Protein AF-U6K9I3-F1 (afdb_monomer_lite)

Sequence (288 aa):
MPGAATAASTGAGAAGTAAATRRTSPVERQQKILNLTLEEKVGLYGDELKLIEDANERLGKCMKDIEEHKRSQEEKRRGVKEAEFALKNIREAMERVTLDEGPLNNAQTRLHHWQREFVQVSQRLSRLESDLGLMAWDPAQDTAALILYADTFRRRYMAPSAARALAAAQRVLQQRRHTQTSMSPVDTGRVMQMASWSMDQLRIANDWLKGQAGPVRPDARTKDLLRDAAVFMDMLKNTNMLGEAELLQQAVDELQATLWRSGGPEAASVATAAEQDSRKLERQSPSQ

Structure (mmCIF, N/CA/C/O backbone):
data_AF-U6K9I3-F1
#
_entry.id   AF-U6K9I3-F1
#
loop_
_atom_site.group_PDB
_atom_site.id
_atom_site.type_symbol
_atom_site.label_atom_id
_atom_site.label_alt_id
_atom_site.label_comp_id
_atom_site.label_asym_id
_atom_site.label_entity_id
_atom_site.label_seq_id
_atom_site.pdbx_PDB_ins_code
_atom_site.Cartn_x
_atom_site.Cartn_y
_atom_site.Cartn_z
_atom_site.occupancy
_atom_site.B_iso_or_equiv
_atom_site.auth_seq_id
_atom_site.auth_comp_id
_atom_site.auth_asym_id
_atom_site.auth_atom_id
_atom_site.pdbx_PDB_model_num
ATOM 1 N N . MET A 1 1 ? 13.268 22.605 46.954 1.00 42.50 1 MET A N 1
ATOM 2 C CA . MET A 1 1 ? 14.336 22.612 45.925 1.00 42.50 1 MET A CA 1
ATOM 3 C C . MET A 1 1 ? 15.370 21.598 46.385 1.00 42.50 1 MET A C 1
ATOM 5 O O . MET A 1 1 ? 15.780 21.771 47.527 1.00 42.50 1 MET A O 1
ATOM 9 N N . PRO A 1 2 ? 15.751 20.543 45.639 1.00 33.88 2 PRO A N 1
ATOM 10 C CA . PRO A 1 2 ? 15.651 20.258 44.194 1.00 33.88 2 PRO A CA 1
ATOM 11 C C . PRO A 1 2 ? 14.653 19.100 43.914 1.00 33.88 2 PRO A C 1
ATOM 13 O O . PRO A 1 2 ? 14.058 18.591 44.851 1.00 33.88 2 PRO A O 1
ATOM 16 N N . GLY A 1 3 ? 14.353 18.635 42.703 1.00 27.12 3 GLY A N 1
ATOM 17 C CA . GLY A 1 3 ? 14.824 18.958 41.362 1.00 27.12 3 GLY A CA 1
ATOM 18 C C . GLY A 1 3 ? 13.878 18.303 40.347 1.00 27.12 3 GLY A C 1
ATOM 19 O O . GLY A 1 3 ? 13.452 17.164 40.521 1.00 27.12 3 GLY A O 1
ATOM 20 N N . ALA A 1 4 ? 13.515 19.062 39.318 1.00 38.56 4 ALA A N 1
ATOM 21 C CA . ALA A 1 4 ? 12.717 18.607 38.193 1.00 38.56 4 ALA A CA 1
ATOM 22 C C . ALA A 1 4 ? 13.601 17.799 37.236 1.00 38.56 4 ALA A C 1
ATOM 24 O O . ALA A 1 4 ? 14.465 18.363 36.571 1.00 38.56 4 ALA A O 1
ATOM 25 N N . ALA A 1 5 ? 13.386 16.488 37.165 1.00 34.91 5 ALA A N 1
ATOM 26 C CA . ALA A 1 5 ? 13.901 15.648 36.090 1.00 34.91 5 ALA A CA 1
ATOM 27 C C . ALA A 1 5 ? 13.127 14.330 36.070 1.00 34.91 5 ALA A C 1
ATOM 29 O O . ALA A 1 5 ? 13.471 13.423 36.817 1.00 34.91 5 ALA A O 1
ATOM 30 N N . THR A 1 6 ? 12.062 14.253 35.264 1.00 32.88 6 THR A N 1
ATOM 31 C CA . THR A 1 6 ? 11.560 13.048 34.555 1.00 32.88 6 THR A CA 1
ATOM 32 C C . THR A 1 6 ? 10.166 13.326 33.982 1.00 32.88 6 THR A C 1
ATOM 34 O O . THR A 1 6 ? 9.157 12.772 34.394 1.00 32.88 6 THR A O 1
ATOM 37 N N . ALA A 1 7 ? 10.101 14.217 32.996 1.00 35.00 7 ALA A N 1
ATOM 38 C CA . ALA A 1 7 ? 8.918 14.382 32.152 1.00 35.00 7 ALA A CA 1
ATOM 39 C C . ALA A 1 7 ? 9.370 14.583 30.701 1.00 35.00 7 ALA A C 1
ATOM 41 O O . ALA A 1 7 ? 9.151 15.628 30.102 1.00 35.00 7 ALA A O 1
ATOM 42 N N . ALA A 1 8 ? 10.105 13.607 30.164 1.00 35.84 8 ALA A N 1
ATOM 43 C CA . ALA A 1 8 ? 10.526 13.610 28.766 1.00 35.84 8 ALA A CA 1
ATOM 44 C C . ALA A 1 8 ? 10.917 12.194 28.317 1.00 35.84 8 ALA A C 1
ATOM 46 O O . ALA A 1 8 ? 12.097 11.881 28.202 1.00 35.84 8 ALA A O 1
ATOM 47 N N . SER A 1 9 ? 9.943 11.316 28.069 1.00 35.25 9 SER A N 1
ATOM 48 C CA . SER A 1 9 ? 10.206 10.132 27.226 1.00 35.25 9 SER A CA 1
ATOM 49 C C . SER A 1 9 ? 8.971 9.523 26.555 1.00 35.25 9 SER A C 1
ATOM 51 O O . SER A 1 9 ? 9.121 8.816 25.563 1.00 35.25 9 SER A O 1
ATOM 53 N N . THR A 1 10 ? 7.749 9.851 26.976 1.00 40.41 10 THR A N 1
ATOM 54 C CA . THR A 1 10 ? 6.521 9.304 26.366 1.00 40.41 10 THR A CA 1
ATOM 55 C C . THR A 1 10 ? 6.156 9.913 25.006 1.00 40.41 10 THR A C 1
ATOM 57 O O . THR A 1 10 ? 5.402 9.310 24.253 1.00 40.41 10 THR A O 1
ATOM 60 N N . GLY A 1 11 ? 6.751 11.046 24.616 1.00 32.22 11 GLY A N 1
ATOM 61 C CA . GLY A 1 11 ? 6.539 11.652 23.291 1.00 32.22 11 GLY A CA 1
ATOM 62 C C . GLY A 1 11 ? 7.410 11.079 22.163 1.00 32.22 11 GLY A C 1
ATOM 63 O O . GLY A 1 11 ? 7.093 11.265 20.990 1.00 32.22 11 GLY A O 1
ATOM 64 N N . ALA A 1 12 ? 8.499 10.370 22.478 1.00 33.56 12 ALA A N 1
ATOM 65 C CA . ALA A 1 12 ? 9.471 9.942 21.466 1.00 33.56 12 ALA A CA 1
ATOM 66 C C . ALA A 1 12 ? 9.003 8.721 20.651 1.00 33.56 12 ALA A C 1
ATOM 68 O O . ALA A 1 12 ? 9.351 8.600 19.478 1.00 33.56 12 ALA A O 1
ATOM 69 N N . GLY A 1 13 ? 8.174 7.848 21.235 1.00 29.95 13 GLY A N 1
ATOM 70 C CA . GLY A 1 13 ? 7.626 6.673 20.547 1.00 29.95 13 GLY A CA 1
ATOM 71 C C . GLY A 1 13 ? 6.568 7.032 19.500 1.00 29.95 13 GLY A C 1
ATOM 72 O O . GLY A 1 13 ? 6.659 6.584 18.360 1.00 29.95 13 GLY A O 1
ATOM 73 N N . ALA A 1 14 ? 5.618 7.902 19.858 1.00 40.50 14 ALA A N 1
ATOM 74 C CA . ALA A 1 14 ? 4.538 8.340 18.969 1.00 40.50 14 ALA A CA 1
ATOM 75 C C . ALA A 1 14 ? 5.005 9.364 17.914 1.00 40.50 14 ALA A C 1
ATOM 77 O O . ALA A 1 14 ? 4.559 9.333 16.766 1.00 40.50 14 ALA A O 1
ATOM 78 N N . ALA A 1 15 ? 5.960 10.239 18.256 1.00 36.09 15 ALA A N 1
ATOM 79 C CA . ALA A 1 15 ? 6.599 11.113 17.271 1.00 36.09 15 ALA A CA 1
ATOM 80 C C . ALA A 1 15 ? 7.539 10.330 16.337 1.00 36.09 15 ALA A C 1
ATOM 82 O O . ALA A 1 15 ? 7.649 10.663 15.159 1.00 36.09 15 ALA A O 1
ATOM 83 N N . GLY A 1 16 ? 8.180 9.263 16.832 1.00 30.38 16 GLY A N 1
ATOM 84 C CA . GLY A 1 16 ? 9.019 8.365 16.039 1.00 30.38 16 GLY A CA 1
ATOM 85 C C . GLY A 1 16 ? 8.229 7.575 14.995 1.00 30.38 16 GLY A C 1
ATOM 86 O O . GLY A 1 16 ? 8.666 7.483 13.849 1.00 30.38 16 GLY A O 1
ATOM 87 N N . THR A 1 17 ? 7.036 7.078 15.331 1.00 41.88 17 THR A N 1
ATOM 88 C CA . THR A 1 17 ? 6.155 6.383 14.375 1.00 41.88 17 THR A CA 1
ATOM 89 C C . THR A 1 17 ? 5.515 7.337 13.365 1.00 41.88 17 THR A C 1
ATOM 91 O O . THR A 1 17 ? 5.472 7.001 12.179 1.00 41.88 17 THR A O 1
ATOM 94 N N . ALA A 1 18 ? 5.124 8.550 13.776 1.00 41.50 18 ALA A N 1
ATOM 95 C CA . ALA A 1 18 ? 4.619 9.594 12.874 1.00 41.50 18 ALA A CA 1
ATOM 96 C C . ALA A 1 18 ? 5.709 10.195 11.954 1.00 41.50 18 ALA A C 1
ATOM 98 O O . ALA A 1 18 ? 5.430 10.601 10.825 1.00 41.50 18 ALA A O 1
ATOM 99 N N . ALA A 1 19 ? 6.971 10.239 12.402 1.00 37.06 19 ALA A N 1
ATOM 100 C CA . ALA A 1 19 ? 8.111 10.650 11.579 1.00 37.06 19 ALA A CA 1
ATOM 101 C C . ALA A 1 19 ? 8.617 9.521 10.659 1.00 37.06 19 ALA A C 1
ATOM 103 O O . ALA A 1 19 ? 9.051 9.794 9.538 1.00 37.06 19 ALA A O 1
ATOM 104 N N . ALA A 1 20 ? 8.529 8.255 11.083 1.00 41.41 20 ALA A N 1
ATOM 105 C CA . ALA A 1 20 ? 8.897 7.096 10.266 1.00 41.41 20 ALA A CA 1
ATOM 106 C C . ALA A 1 20 ? 7.902 6.837 9.120 1.00 41.41 20 ALA A C 1
ATOM 108 O O . ALA A 1 20 ? 8.321 6.468 8.023 1.00 41.41 20 ALA A O 1
ATOM 109 N N . THR A 1 21 ? 6.608 7.111 9.320 1.00 47.16 21 THR A N 1
ATOM 110 C CA . THR A 1 21 ? 5.590 7.036 8.250 1.00 47.16 21 THR A CA 1
ATOM 111 C C . THR A 1 21 ? 5.797 8.079 7.149 1.00 47.16 21 THR A C 1
ATOM 113 O O . THR A 1 21 ? 5.379 7.852 6.017 1.00 47.16 21 THR A O 1
ATOM 116 N N . ARG A 1 22 ? 6.507 9.184 7.422 1.00 48.00 22 ARG A N 1
ATOM 117 C CA . ARG A 1 22 ? 6.884 10.186 6.404 1.00 48.00 22 ARG A CA 1
ATOM 118 C C . ARG A 1 22 ? 8.087 9.778 5.541 1.00 48.00 22 ARG A C 1
ATOM 120 O O . ARG A 1 22 ? 8.410 10.496 4.601 1.00 48.00 22 ARG A O 1
ATOM 127 N N . ARG A 1 23 ? 8.760 8.658 5.844 1.00 54.41 23 ARG A N 1
ATOM 128 C CA . ARG A 1 23 ? 9.941 8.172 5.099 1.00 54.41 23 ARG A CA 1
ATOM 129 C C . ARG A 1 23 ? 9.683 6.945 4.226 1.00 54.41 23 ARG A C 1
ATOM 131 O O . ARG A 1 23 ? 10.539 6.615 3.416 1.00 54.41 23 ARG A O 1
ATOM 138 N N . THR A 1 24 ? 8.546 6.272 4.377 1.00 72.25 24 THR A N 1
ATOM 139 C CA . THR A 1 24 ? 8.195 5.110 3.549 1.00 72.25 24 THR A CA 1
ATOM 140 C C . THR A 1 24 ? 7.532 5.555 2.258 1.00 72.25 24 THR A C 1
ATOM 142 O O . THR A 1 24 ? 6.574 6.332 2.300 1.00 72.25 24 THR A O 1
ATOM 145 N N . SER A 1 25 ? 7.999 5.039 1.121 1.00 87.81 25 SER A N 1
ATOM 146 C CA . SER A 1 25 ? 7.331 5.305 -0.152 1.00 87.81 25 SER A CA 1
ATOM 147 C C . SER A 1 25 ? 5.891 4.750 -0.134 1.00 87.81 25 SER A C 1
ATOM 149 O O . SER A 1 25 ? 5.621 3.748 0.537 1.00 87.81 25 SER A O 1
ATOM 151 N N . PRO A 1 26 ? 4.936 5.357 -0.864 1.00 91.06 26 PRO A N 1
ATOM 152 C CA . PRO A 1 26 ? 3.566 4.843 -0.962 1.00 91.06 26 PRO A CA 1
ATOM 153 C C . PRO A 1 26 ? 3.476 3.370 -1.392 1.00 91.06 26 PRO A C 1
ATOM 155 O O . PRO A 1 26 ? 2.580 2.647 -0.962 1.00 91.06 26 PRO A O 1
ATOM 158 N N . VAL A 1 27 ? 4.427 2.908 -2.207 1.00 92.12 27 VAL A N 1
ATOM 159 C CA . VAL A 1 27 ? 4.527 1.511 -2.654 1.00 92.12 27 VAL A CA 1
ATOM 160 C C . VAL A 1 27 ? 5.020 0.600 -1.530 1.00 92.12 27 VAL A C 1
ATOM 162 O O . VAL A 1 27 ? 4.435 -0.453 -1.299 1.00 92.12 27 VAL A O 1
ATOM 165 N N . GLU A 1 28 ? 6.046 1.004 -0.778 1.00 91.81 28 GLU A N 1
ATOM 166 C CA . GLU A 1 28 ? 6.490 0.249 0.403 1.00 91.81 28 GLU A CA 1
ATOM 167 C C . GLU A 1 28 ? 5.390 0.154 1.457 1.00 91.81 28 GLU A C 1
ATOM 169 O O . GLU A 1 28 ? 5.233 -0.882 2.099 1.00 91.81 28 GLU A O 1
ATOM 174 N N . ARG A 1 29 ? 4.606 1.224 1.637 1.00 91.94 29 ARG A N 1
ATOM 175 C CA . ARG A 1 29 ? 3.441 1.199 2.525 1.00 91.94 29 ARG A CA 1
ATOM 176 C C . ARG A 1 29 ? 2.397 0.197 2.030 1.00 91.94 29 ARG A C 1
ATOM 178 O O . ARG A 1 29 ? 1.941 -0.608 2.836 1.00 91.94 29 ARG A O 1
ATOM 185 N N . GLN A 1 30 ? 2.083 0.197 0.730 1.00 94.50 30 GLN A N 1
ATOM 186 C CA . GLN A 1 30 ? 1.196 -0.800 0.117 1.00 94.50 30 GLN A CA 1
ATOM 187 C C . GLN A 1 30 ? 1.682 -2.225 0.414 1.00 94.50 30 GLN A C 1
ATOM 189 O O . GLN A 1 30 ? 0.917 -3.065 0.879 1.00 94.50 30 GLN A O 1
ATOM 194 N N . GLN A 1 31 ? 2.974 -2.481 0.193 1.00 94.94 31 GLN A N 1
ATOM 195 C CA . GLN A 1 31 ? 3.580 -3.790 0.406 1.00 94.94 31 GLN A CA 1
ATOM 196 C C . GLN A 1 31 ? 3.542 -4.210 1.879 1.00 94.94 31 GLN A C 1
ATOM 198 O O . GLN A 1 31 ? 3.236 -5.362 2.175 1.00 94.94 31 GLN A O 1
ATOM 203 N N . LYS A 1 32 ? 3.824 -3.297 2.815 1.00 93.62 32 LYS A N 1
ATOM 204 C CA . LYS A 1 32 ? 3.734 -3.585 4.254 1.00 93.62 32 LYS A CA 1
ATOM 205 C C . LYS A 1 32 ? 2.313 -3.945 4.673 1.00 93.62 32 LYS A C 1
ATOM 207 O O . LYS A 1 32 ? 2.141 -4.907 5.405 1.00 93.62 32 LYS A O 1
ATOM 212 N N . ILE A 1 33 ? 1.313 -3.219 4.175 1.00 94.81 33 ILE A N 1
ATOM 213 C CA . ILE A 1 33 ? -0.101 -3.470 4.489 1.00 94.81 33 ILE A CA 1
ATOM 214 C C . ILE A 1 33 ? -0.565 -4.837 3.961 1.00 94.81 33 ILE A C 1
ATOM 216 O O . ILE A 1 33 ? -1.343 -5.514 4.623 1.00 94.81 33 ILE A O 1
ATOM 220 N N . LEU A 1 34 ? -0.079 -5.266 2.792 1.00 95.88 34 LEU A N 1
ATOM 221 C CA . LEU A 1 34 ? -0.407 -6.581 2.228 1.00 95.88 34 LEU A CA 1
ATOM 222 C C . LEU A 1 34 ? 0.293 -7.749 2.946 1.00 95.88 34 LEU A C 1
ATOM 224 O O . LEU A 1 34 ? -0.190 -8.878 2.892 1.00 95.88 34 LEU A O 1
ATOM 228 N N . ASN A 1 35 ? 1.416 -7.500 3.625 1.00 94.38 35 ASN A N 1
ATOM 229 C CA . ASN A 1 35 ? 2.164 -8.518 4.366 1.00 94.38 35 ASN A CA 1
ATOM 230 C C . ASN A 1 35 ? 1.667 -8.639 5.812 1.00 94.38 35 ASN A C 1
ATOM 232 O O . ASN A 1 35 ? 2.374 -8.283 6.752 1.00 94.38 35 ASN A O 1
ATOM 236 N N . LEU A 1 36 ? 0.451 -9.165 5.969 1.00 91.44 36 LEU A N 1
ATOM 237 C CA . LEU A 1 36 ? -0.161 -9.404 7.277 1.00 91.44 36 LEU A CA 1
ATOM 238 C C . LEU A 1 36 ? 0.557 -10.504 8.067 1.00 91.44 36 LEU A C 1
ATOM 240 O O . LEU A 1 36 ? 0.863 -11.576 7.528 1.00 91.44 36 LEU A O 1
ATOM 244 N N . THR A 1 37 ? 0.723 -10.290 9.371 1.00 89.94 37 THR A N 1
ATOM 245 C CA . THR A 1 37 ? 1.078 -11.365 10.308 1.00 89.94 37 THR A CA 1
ATOM 246 C C . THR A 1 37 ? -0.110 -12.305 10.544 1.00 89.94 37 THR A C 1
ATOM 248 O O . THR A 1 37 ? -1.251 -12.011 10.185 1.00 89.94 37 THR A O 1
ATOM 251 N N . LEU A 1 38 ? 0.136 -13.465 11.166 1.00 86.75 38 LEU A N 1
ATOM 252 C CA . LEU A 1 38 ? -0.930 -14.420 11.496 1.00 86.75 38 LEU A CA 1
ATOM 253 C C . LEU A 1 38 ? -2.020 -13.789 12.381 1.00 86.75 38 LEU A C 1
ATOM 255 O O . LEU A 1 38 ? -3.203 -14.058 12.191 1.00 86.75 38 LEU A O 1
ATOM 259 N N . GLU A 1 39 ? -1.619 -12.927 13.311 1.00 86.12 39 GLU A N 1
ATOM 260 C CA . GLU A 1 39 ? -2.517 -12.247 14.249 1.00 86.12 39 GLU A CA 1
ATOM 261 C C . GLU A 1 39 ? -3.357 -11.166 13.552 1.00 86.12 39 GLU A C 1
ATOM 263 O O . GLU A 1 39 ? -4.484 -10.889 13.947 1.00 86.12 39 GLU A O 1
ATOM 268 N N . GLU A 1 40 ? -2.839 -10.577 12.476 1.00 89.69 40 GLU A N 1
ATOM 269 C CA . GLU A 1 40 ? -3.543 -9.555 11.700 1.00 89.69 40 GLU A CA 1
ATOM 270 C C . GLU A 1 40 ? -4.517 -10.145 10.674 1.00 89.69 40 GLU A C 1
ATOM 272 O O . GLU A 1 40 ? -5.371 -9.428 10.156 1.00 89.69 40 GLU A O 1
ATOM 277 N N . LYS A 1 41 ? -4.428 -11.453 10.392 1.00 91.19 41 LYS A N 1
ATOM 278 C CA . LYS A 1 41 ? -5.352 -12.176 9.501 1.00 91.19 41 LYS A CA 1
ATOM 279 C C . LYS A 1 41 ? -6.713 -12.480 10.148 1.00 91.19 41 LYS A C 1
ATOM 281 O O . LYS A 1 41 ? -7.590 -13.055 9.501 1.00 91.19 41 LYS A O 1
ATOM 286 N N . VAL A 1 42 ? -6.904 -12.116 11.416 1.00 88.6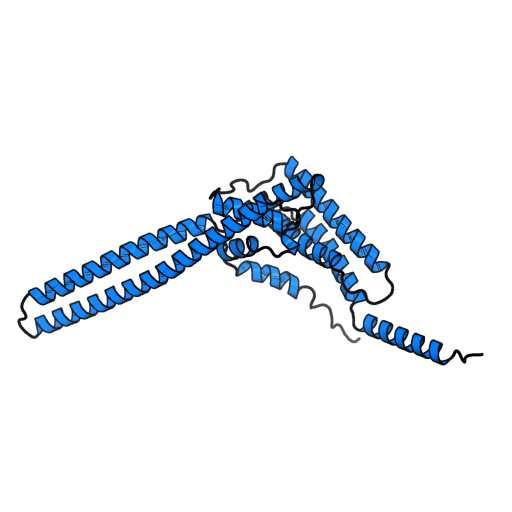9 42 VAL A N 1
ATOM 287 C CA . VAL A 1 42 ? -8.118 -12.421 12.180 1.00 88.69 42 VAL A CA 1
ATOM 288 C C . VAL A 1 42 ? -9.361 -11.815 11.520 1.00 88.69 42 VAL A C 1
ATOM 290 O O . VAL A 1 42 ? -9.433 -10.618 11.236 1.00 88.69 42 VAL A O 1
ATOM 293 N N . GLY A 1 43 ? -10.367 -12.668 11.314 1.00 87.69 43 GLY A N 1
ATOM 294 C CA . GLY A 1 43 ? -11.665 -12.290 10.758 1.00 87.69 43 GLY A CA 1
ATOM 295 C C . GLY A 1 43 ? -11.756 -12.303 9.235 1.00 87.69 43 GLY A C 1
ATOM 296 O O . GLY A 1 43 ? -12.848 -12.074 8.713 1.00 87.69 43 GLY A O 1
ATOM 297 N N . LEU A 1 44 ? -10.664 -12.601 8.523 1.00 92.25 44 LEU A N 1
ATOM 298 C CA . LEU A 1 44 ? -10.677 -12.793 7.071 1.00 92.25 44 LEU A CA 1
ATOM 299 C C . LEU A 1 44 ? -11.251 -14.165 6.691 1.00 92.25 44 LEU A C 1
ATOM 301 O O . LEU A 1 44 ? -10.948 -15.182 7.316 1.00 92.25 44 LEU A O 1
ATOM 305 N N . TYR A 1 45 ? -12.055 -14.198 5.632 1.00 93.38 45 TYR A N 1
ATOM 306 C CA . TYR A 1 45 ? -12.475 -15.435 4.975 1.00 93.38 45 TYR A CA 1
ATOM 307 C C . TYR A 1 45 ? -11.402 -15.950 4.005 1.00 93.38 45 TYR A C 1
ATOM 309 O O . TYR A 1 45 ? -10.498 -15.217 3.606 1.00 93.38 45 TYR A O 1
ATOM 317 N N . GLY A 1 46 ? -11.516 -17.216 3.587 1.00 93.56 46 GLY A N 1
ATOM 318 C CA . GLY A 1 46 ? -10.556 -17.844 2.669 1.00 93.56 46 GLY A CA 1
ATOM 319 C C . GLY A 1 46 ? -10.377 -17.078 1.353 1.00 93.56 46 GLY A C 1
ATOM 320 O O . GLY A 1 46 ? -9.249 -16.836 0.932 1.00 93.56 46 GLY A O 1
ATOM 321 N N . ASP A 1 47 ? -11.474 -16.615 0.753 1.00 95.00 47 ASP A N 1
ATOM 322 C CA . ASP A 1 47 ? -11.426 -15.840 -0.496 1.00 95.00 47 ASP A CA 1
ATOM 323 C C . ASP A 1 47 ? -10.769 -14.463 -0.306 1.00 95.00 47 ASP A C 1
ATOM 325 O O . ASP A 1 47 ? -10.073 -13.967 -1.188 1.00 95.00 47 ASP A O 1
ATOM 329 N N . GLU A 1 48 ? -10.955 -13.854 0.866 1.00 95.31 48 GLU A N 1
ATOM 330 C CA . GLU A 1 48 ? -10.363 -12.566 1.237 1.00 95.31 48 GLU A CA 1
ATOM 331 C C . GLU A 1 48 ? -8.852 -12.689 1.466 1.00 95.31 48 GLU A C 1
ATOM 333 O O . GLU A 1 48 ? -8.084 -11.842 1.010 1.00 95.31 48 GLU A O 1
ATOM 338 N N . LEU A 1 49 ? -8.417 -13.773 2.113 1.00 95.81 49 LEU A N 1
ATOM 339 C CA . LEU A 1 49 ? -7.000 -14.108 2.260 1.00 95.81 49 LEU A CA 1
ATOM 340 C C . LEU A 1 49 ? -6.340 -14.318 0.902 1.00 95.81 49 LEU A C 1
ATOM 342 O O . LEU A 1 49 ? -5.299 -13.721 0.632 1.00 95.81 49 LEU A O 1
ATOM 346 N N . LYS A 1 50 ? -6.980 -15.102 0.029 1.00 96.19 50 LYS A N 1
ATOM 347 C CA . LYS A 1 50 ? -6.476 -15.352 -1.319 1.00 96.19 50 LYS A CA 1
ATOM 348 C C . LYS A 1 50 ? -6.352 -14.059 -2.127 1.00 96.19 50 LYS A C 1
ATOM 350 O O . LYS A 1 50 ? -5.343 -13.847 -2.786 1.00 96.19 50 LYS A O 1
ATOM 355 N N . LEU A 1 51 ? -7.329 -13.155 -2.016 1.00 95.81 51 LEU A N 1
ATOM 356 C CA . LEU A 1 51 ? -7.273 -11.839 -2.657 1.00 95.81 51 LEU A CA 1
ATOM 357 C C . LEU A 1 51 ? -6.035 -11.037 -2.214 1.00 95.81 51 LEU A C 1
ATOM 359 O O . LEU A 1 51 ? -5.378 -10.405 -3.040 1.00 95.81 51 LEU A O 1
ATOM 363 N N . ILE A 1 52 ? -5.717 -11.049 -0.916 1.00 96.75 52 ILE A N 1
ATOM 364 C CA . ILE A 1 52 ? -4.545 -10.355 -0.363 1.00 96.75 52 ILE A CA 1
ATOM 365 C C . ILE A 1 52 ? -3.245 -11.009 -0.839 1.00 96.75 52 ILE A C 1
ATOM 367 O O . ILE A 1 52 ? -2.309 -10.302 -1.214 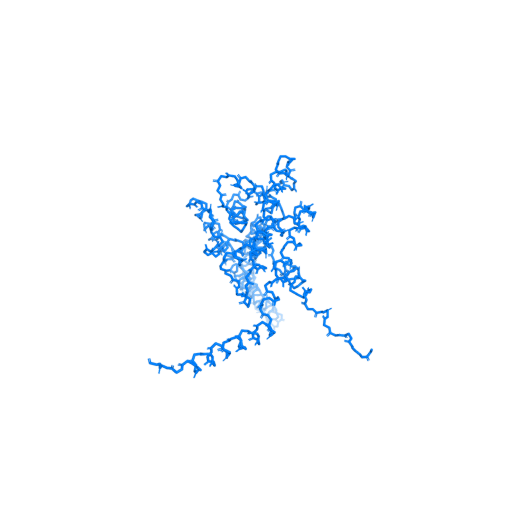1.00 96.75 52 ILE A O 1
ATOM 371 N N . GLU A 1 53 ? -3.188 -12.339 -0.863 1.00 96.56 53 GLU A N 1
ATOM 372 C CA . GLU A 1 53 ? -2.022 -13.099 -1.324 1.00 96.56 53 GLU A CA 1
ATOM 373 C C . GLU A 1 53 ? -1.743 -12.854 -2.814 1.00 96.56 53 GLU A C 1
ATOM 375 O O . GLU A 1 53 ? -0.625 -12.465 -3.164 1.00 96.56 53 GLU A O 1
ATOM 380 N N . ASP A 1 54 ? -2.769 -12.938 -3.666 1.00 97.06 54 ASP A N 1
ATOM 381 C CA . ASP A 1 54 ? -2.680 -12.644 -5.102 1.00 97.06 54 ASP A CA 1
ATOM 382 C C . ASP A 1 54 ? -2.225 -11.190 -5.349 1.00 97.06 54 ASP A C 1
ATOM 384 O O . ASP A 1 54 ? -1.415 -10.903 -6.239 1.00 97.06 54 ASP A O 1
ATOM 388 N N . ALA A 1 55 ? -2.724 -10.241 -4.548 1.00 96.69 55 ALA A N 1
ATOM 389 C CA . ALA A 1 55 ? -2.310 -8.843 -4.621 1.00 96.69 55 ALA A CA 1
ATOM 390 C C . ALA A 1 55 ? -0.840 -8.649 -4.225 1.00 96.69 55 ALA A C 1
ATOM 392 O O . ALA A 1 55 ? -0.112 -7.912 -4.894 1.00 96.69 55 ALA A O 1
ATOM 393 N N . ASN A 1 56 ? -0.393 -9.309 -3.156 1.00 96.56 56 ASN A N 1
ATOM 394 C CA . ASN A 1 56 ? 0.987 -9.239 -2.687 1.00 96.56 56 ASN A CA 1
ATOM 395 C C . ASN A 1 56 ? 1.953 -9.837 -3.720 1.00 96.56 56 ASN A C 1
ATOM 397 O O . ASN A 1 56 ? 2.981 -9.231 -4.031 1.00 96.56 56 ASN A O 1
ATOM 401 N N . GLU A 1 57 ? 1.595 -10.975 -4.322 1.00 96.38 57 GLU A N 1
ATOM 402 C CA . GLU A 1 57 ? 2.373 -11.585 -5.401 1.00 96.38 57 GLU A CA 1
ATOM 403 C C . GLU A 1 57 ? 2.461 -10.653 -6.616 1.00 96.38 57 GLU A C 1
ATOM 405 O O . GLU A 1 57 ? 3.555 -10.402 -7.130 1.00 96.38 57 GLU A O 1
ATOM 410 N N . ARG A 1 58 ? 1.332 -10.072 -7.045 1.00 95.25 58 ARG A N 1
ATOM 411 C CA . ARG A 1 58 ? 1.299 -9.139 -8.180 1.00 95.25 58 ARG A CA 1
ATOM 412 C C . ARG A 1 58 ? 2.156 -7.899 -7.936 1.00 95.25 58 ARG A C 1
ATOM 414 O O . ARG A 1 58 ? 2.924 -7.515 -8.821 1.00 95.25 58 ARG A O 1
ATOM 421 N N . LEU A 1 59 ? 2.032 -7.275 -6.764 1.00 95.62 59 LEU A N 1
ATOM 422 C CA . LEU A 1 59 ? 2.828 -6.101 -6.404 1.00 95.62 59 LEU A CA 1
ATOM 423 C C . LEU A 1 59 ? 4.319 -6.460 -6.352 1.00 95.62 59 LEU A C 1
ATOM 425 O O . LEU A 1 59 ? 5.142 -5.773 -6.958 1.00 95.62 59 LEU A O 1
ATOM 429 N N . GLY A 1 60 ? 4.656 -7.578 -5.703 1.00 94.94 60 GLY A N 1
ATOM 430 C CA . GLY A 1 60 ? 6.024 -8.077 -5.606 1.00 94.94 60 GLY A CA 1
ATOM 431 C C . GLY A 1 60 ? 6.643 -8.389 -6.970 1.00 94.94 60 GLY A C 1
ATOM 432 O O . GLY A 1 60 ? 7.804 -8.054 -7.205 1.00 94.94 60 GLY A O 1
ATOM 433 N N . LYS A 1 61 ? 5.874 -8.971 -7.897 1.00 94.81 61 LYS A N 1
ATOM 434 C CA . LYS A 1 61 ? 6.309 -9.203 -9.279 1.00 94.81 61 LYS A CA 1
ATOM 435 C C . LYS A 1 61 ? 6.581 -7.889 -10.007 1.00 94.81 61 LYS A C 1
ATOM 437 O O . LYS A 1 61 ? 7.660 -7.724 -10.560 1.00 94.81 61 LYS A O 1
ATOM 442 N N . CYS A 1 62 ? 5.659 -6.929 -9.939 1.00 93.94 62 CYS A N 1
ATOM 443 C CA . CYS A 1 62 ? 5.830 -5.624 -10.582 1.00 93.94 62 CYS A CA 1
ATOM 444 C C . CYS A 1 62 ? 7.090 -4.893 -10.082 1.00 93.94 62 CYS A C 1
ATOM 446 O O . CYS A 1 62 ? 7.857 -4.355 -10.880 1.00 93.94 62 CYS A O 1
ATOM 448 N N . MET A 1 63 ? 7.355 -4.938 -8.772 1.00 94.06 63 MET A N 1
ATOM 449 C CA . MET A 1 63 ? 8.572 -4.367 -8.185 1.00 94.06 63 MET A CA 1
ATOM 450 C C . MET A 1 63 ? 9.848 -5.061 -8.687 1.00 94.06 63 MET A C 1
ATOM 452 O O . MET A 1 63 ? 10.826 -4.383 -8.999 1.00 94.06 63 MET A O 1
ATOM 456 N N . LYS A 1 64 ? 9.843 -6.397 -8.797 1.00 95.00 64 LYS A N 1
ATOM 457 C CA . LYS A 1 64 ? 10.979 -7.162 -9.342 1.00 95.00 64 LYS A CA 1
ATOM 458 C C . LYS A 1 64 ? 11.234 -6.836 -10.813 1.00 95.00 64 LYS A C 1
ATOM 460 O O . LYS A 1 64 ? 12.384 -6.591 -11.172 1.00 95.00 64 LYS A O 1
ATOM 465 N N . ASP A 1 65 ? 10.180 -6.773 -11.625 1.00 94.56 65 ASP A N 1
ATOM 466 C CA . ASP A 1 65 ? 10.268 -6.451 -13.053 1.00 94.56 65 ASP A CA 1
ATOM 467 C C . ASP A 1 65 ? 10.877 -5.050 -13.259 1.00 94.56 65 ASP A C 1
ATOM 469 O O . ASP A 1 65 ? 11.737 -4.855 -14.118 1.00 94.56 65 ASP A O 1
ATOM 473 N N . ILE A 1 66 ? 10.491 -4.068 -12.436 1.00 95.00 66 ILE A N 1
ATOM 474 C CA . ILE A 1 66 ? 11.079 -2.719 -12.457 1.00 95.00 66 ILE A CA 1
ATOM 475 C C . ILE A 1 66 ? 12.574 -2.761 -12.139 1.00 95.00 66 ILE A C 1
ATOM 477 O O . ILE A 1 66 ? 13.361 -2.123 -12.835 1.00 95.00 66 ILE A O 1
ATOM 481 N N . GLU A 1 67 ? 12.983 -3.509 -11.117 1.00 94.94 67 GLU A N 1
ATOM 482 C CA . GLU A 1 67 ? 14.392 -3.597 -10.723 1.00 94.94 67 GLU A CA 1
ATOM 483 C C . GLU A 1 67 ? 15.253 -4.309 -11.780 1.00 94.94 67 GLU A C 1
ATOM 485 O O . GLU A 1 67 ? 16.408 -3.952 -12.021 1.00 94.94 67 GLU A O 1
ATOM 490 N N . GLU A 1 68 ? 14.700 -5.315 -12.456 1.00 95.50 68 GLU A N 1
ATOM 491 C CA . GLU A 1 68 ? 15.335 -5.944 -13.615 1.00 95.50 68 GLU A CA 1
ATOM 492 C C . GLU A 1 68 ? 15.472 -4.962 -14.788 1.00 95.50 68 GLU A C 1
ATOM 494 O O . GLU A 1 68 ? 16.561 -4.808 -15.348 1.00 95.50 68 GLU A O 1
ATOM 499 N N . HIS A 1 69 ? 14.412 -4.219 -15.110 1.00 94.19 69 HIS A N 1
ATOM 500 C CA . HIS A 1 69 ? 14.447 -3.224 -16.179 1.00 94.19 69 HIS A CA 1
ATOM 501 C C . HIS A 1 69 ? 15.367 -2.036 -15.874 1.00 94.19 69 HIS A C 1
ATOM 503 O O . HIS A 1 69 ? 16.001 -1.528 -16.797 1.00 94.19 69 HIS A O 1
ATOM 509 N N . LYS A 1 70 ? 15.513 -1.623 -14.609 1.00 95.25 70 LYS A N 1
ATOM 510 C CA . LYS A 1 70 ? 16.505 -0.617 -14.187 1.00 95.25 70 LYS A CA 1
ATOM 511 C C . LYS A 1 70 ? 17.931 -1.092 -14.436 1.00 95.25 70 LYS A C 1
ATOM 513 O O . LYS A 1 70 ? 18.736 -0.354 -15.005 1.00 95.25 70 LYS A O 1
ATOM 518 N N . ARG A 1 71 ? 18.235 -2.344 -14.080 1.00 96.19 71 ARG A N 1
ATOM 519 C CA . ARG A 1 71 ? 19.541 -2.956 -14.368 1.00 96.19 71 ARG A CA 1
ATOM 520 C C . ARG A 1 71 ? 19.803 -3.031 -15.872 1.00 96.19 71 ARG A C 1
ATOM 522 O O . ARG A 1 71 ? 20.874 -2.625 -16.318 1.00 96.19 71 ARG A O 1
ATOM 529 N N . SER A 1 72 ? 18.807 -3.455 -16.651 1.00 95.25 72 SER A N 1
ATOM 530 C CA . SER A 1 72 ? 18.893 -3.475 -18.116 1.00 95.25 72 SER A CA 1
ATOM 531 C C . SER A 1 72 ? 19.099 -2.072 -18.701 1.00 95.25 72 SER A C 1
ATOM 533 O O . SER A 1 72 ? 19.942 -1.884 -19.577 1.00 95.25 72 SER A O 1
ATOM 535 N N . GLN A 1 73 ? 18.393 -1.057 -18.192 1.00 96.06 73 GLN A N 1
ATOM 536 C CA . GLN A 1 73 ? 18.541 0.328 -18.638 1.00 96.06 73 GLN A CA 1
ATOM 537 C C . GLN A 1 73 ? 19.971 0.834 -18.417 1.00 96.06 73 GLN A C 1
ATOM 539 O O . GLN A 1 73 ? 20.548 1.443 -19.319 1.00 96.06 73 GLN A O 1
ATOM 544 N N . GLU A 1 74 ? 20.555 0.565 -17.248 1.00 96.19 74 GLU A N 1
ATOM 545 C CA . GLU A 1 74 ? 21.929 0.967 -16.938 1.00 96.19 74 GLU A CA 1
ATOM 546 C C . GLU A 1 74 ? 22.956 0.221 -17.806 1.00 96.19 74 GLU A C 1
ATOM 548 O O . GLU A 1 74 ? 23.922 0.822 -18.280 1.00 96.19 74 GLU A O 1
ATOM 553 N N . GLU A 1 75 ? 22.725 -1.060 -18.104 1.00 96.19 75 GLU A N 1
ATOM 554 C CA . GLU A 1 75 ? 23.544 -1.818 -19.056 1.00 96.19 75 GLU A CA 1
ATOM 555 C C . GLU A 1 75 ? 23.489 -1.205 -20.464 1.00 96.19 75 GLU A C 1
ATOM 557 O O . GLU A 1 75 ? 24.532 -0.915 -21.056 1.00 96.19 75 GLU A O 1
ATOM 562 N N . LYS A 1 76 ? 22.286 -0.925 -20.988 1.00 95.25 76 LYS A N 1
ATOM 563 C CA . LYS A 1 76 ? 22.128 -0.279 -22.302 1.00 95.25 76 LYS A CA 1
ATOM 564 C C . LYS A 1 76 ? 22.760 1.113 -22.321 1.00 95.25 76 LYS A C 1
ATOM 566 O O . LYS A 1 76 ? 23.399 1.479 -23.305 1.00 95.25 76 LYS A O 1
ATOM 571 N N . ARG A 1 77 ? 22.647 1.874 -21.227 1.00 96.00 77 ARG A N 1
ATOM 572 C CA . ARG A 1 77 ? 23.287 3.189 -21.071 1.00 96.00 77 ARG A CA 1
ATOM 573 C C . ARG A 1 77 ? 24.808 3.092 -21.157 1.00 96.00 77 ARG A C 1
ATOM 575 O O . ARG A 1 77 ? 25.437 3.945 -21.784 1.00 96.00 77 ARG A O 1
ATOM 582 N N . ARG A 1 78 ? 25.403 2.066 -20.543 1.00 96.12 78 ARG A N 1
ATOM 583 C CA . ARG A 1 78 ? 26.842 1.796 -20.647 1.00 96.12 78 ARG A CA 1
ATOM 584 C C . ARG A 1 78 ? 27.236 1.458 -22.085 1.00 96.12 78 ARG A C 1
ATOM 586 O O . ARG A 1 78 ? 28.168 2.070 -22.597 1.00 96.12 78 ARG A O 1
ATOM 593 N N . GLY A 1 79 ? 26.471 0.597 -22.758 1.00 94.69 79 GLY A N 1
ATOM 594 C CA . GLY A 1 79 ? 26.688 0.259 -24.170 1.00 94.69 79 GLY A CA 1
ATOM 595 C C . GLY A 1 79 ? 26.634 1.474 -25.107 1.00 94.69 79 GLY A C 1
ATOM 596 O O . GLY A 1 79 ? 27.462 1.586 -26.010 1.00 94.69 79 GLY A O 1
ATOM 597 N N . VAL A 1 80 ? 25.725 2.429 -24.859 1.00 95.81 80 VAL A N 1
ATOM 598 C CA . VAL A 1 80 ? 25.686 3.713 -25.587 1.00 95.81 80 VAL A CA 1
ATOM 599 C C . VAL A 1 80 ? 26.977 4.502 -25.371 1.00 95.81 80 VAL A C 1
ATOM 601 O O . VAL A 1 80 ? 27.617 4.875 -26.349 1.00 95.81 80 VAL A O 1
ATOM 604 N N . LYS A 1 81 ? 27.406 4.701 -24.117 1.00 96.19 81 LYS A N 1
ATOM 605 C CA . LYS A 1 81 ? 28.639 5.450 -23.804 1.00 96.19 81 LYS A CA 1
ATOM 606 C C . LYS A 1 81 ? 29.882 4.824 -24.443 1.00 96.19 81 LYS A C 1
ATOM 608 O O . LYS A 1 81 ? 30.734 5.536 -24.968 1.00 96.19 81 LYS A O 1
ATOM 613 N N . GLU A 1 82 ? 29.988 3.498 -24.416 1.00 95.50 82 GLU A N 1
ATOM 614 C CA . GLU A 1 82 ? 31.092 2.770 -25.052 1.00 95.50 82 GLU A CA 1
ATOM 615 C C . GLU A 1 82 ? 31.080 2.933 -26.578 1.00 95.50 82 GLU A C 1
ATOM 617 O O . GLU A 1 82 ? 32.129 3.147 -27.186 1.00 95.50 82 GLU A O 1
ATOM 622 N N . ALA A 1 83 ? 29.900 2.881 -27.205 1.00 92.88 83 ALA A N 1
ATOM 623 C CA . ALA A 1 83 ? 29.757 3.096 -28.642 1.00 92.88 83 ALA A CA 1
ATOM 624 C C . ALA A 1 83 ? 30.059 4.551 -29.051 1.00 92.88 83 ALA A C 1
ATOM 626 O O . ALA A 1 83 ? 30.698 4.769 -30.079 1.00 92.88 83 ALA A O 1
ATOM 627 N N . GLU A 1 84 ? 29.658 5.538 -28.244 1.00 94.75 84 GLU A N 1
ATOM 628 C CA . GLU A 1 84 ? 30.004 6.953 -28.441 1.00 94.75 84 GLU A CA 1
ATOM 629 C C . GLU A 1 84 ? 31.516 7.171 -28.365 1.00 94.75 84 GLU A C 1
ATOM 631 O O . GLU A 1 84 ? 32.095 7.832 -29.230 1.00 94.75 84 GLU A O 1
ATOM 636 N N . PHE A 1 85 ? 32.169 6.567 -27.370 1.00 94.81 85 PHE A N 1
ATOM 637 C CA . PHE A 1 85 ? 33.619 6.631 -27.218 1.00 94.81 85 PHE A CA 1
ATOM 638 C C . PHE A 1 85 ? 34.348 5.977 -28.401 1.00 94.81 85 PHE A C 1
ATOM 640 O O . PHE A 1 85 ? 35.267 6.570 -28.965 1.00 94.81 85 PHE A O 1
ATOM 647 N N . ALA A 1 86 ? 33.906 4.794 -28.839 1.00 91.88 86 ALA A N 1
ATOM 648 C CA . ALA A 1 86 ? 34.478 4.117 -30.001 1.00 91.88 86 ALA A CA 1
ATOM 649 C C . ALA A 1 86 ? 34.315 4.938 -31.292 1.00 91.88 86 ALA A C 1
ATOM 651 O O . ALA A 1 86 ? 35.268 5.074 -32.060 1.00 91.88 86 ALA A O 1
ATOM 652 N N . LEU A 1 87 ? 33.135 5.527 -31.512 1.00 92.94 87 LEU A N 1
ATOM 653 C CA . LEU A 1 87 ? 32.877 6.389 -32.664 1.00 92.94 87 LEU A CA 1
ATOM 654 C C . LEU A 1 87 ? 33.772 7.634 -32.647 1.00 92.94 87 LEU A C 1
ATOM 656 O O . LEU A 1 87 ? 34.298 8.020 -33.691 1.00 92.94 87 LEU A O 1
ATOM 660 N N . LYS A 1 88 ? 33.971 8.244 -31.473 1.00 93.00 88 LYS A N 1
ATOM 661 C CA . LYS A 1 88 ? 34.878 9.383 -31.304 1.00 93.00 88 LYS A CA 1
ATOM 662 C C . LYS A 1 88 ? 36.316 9.011 -31.673 1.00 93.00 88 LYS A C 1
ATOM 664 O O . LYS A 1 88 ? 36.922 9.706 -32.480 1.00 93.00 88 LYS A O 1
ATOM 669 N N . ASN A 1 89 ? 36.821 7.885 -31.168 1.00 91.12 89 ASN A N 1
ATOM 670 C CA . ASN A 1 89 ? 38.181 7.424 -31.465 1.00 91.12 89 ASN A CA 1
ATOM 671 C C . ASN A 1 89 ? 38.388 7.130 -32.957 1.00 91.12 89 ASN A C 1
ATOM 673 O O . ASN A 1 89 ? 39.445 7.436 -33.499 1.00 91.12 89 ASN A O 1
ATOM 677 N N . ILE A 1 90 ? 37.386 6.557 -33.636 1.00 89.81 90 ILE A N 1
ATOM 678 C CA . ILE A 1 90 ? 37.455 6.306 -35.084 1.00 89.81 90 ILE A CA 1
ATOM 679 C C . ILE A 1 90 ? 37.498 7.625 -35.858 1.00 89.81 90 ILE A C 1
ATOM 681 O O . ILE A 1 90 ? 38.307 7.753 -36.770 1.00 89.81 90 ILE A O 1
ATOM 685 N N . ARG A 1 91 ? 36.690 8.623 -35.475 1.00 88.81 91 ARG A N 1
ATOM 686 C CA . ARG A 1 91 ? 36.736 9.962 -36.088 1.00 88.81 91 ARG A CA 1
ATOM 687 C C . ARG A 1 91 ? 38.102 10.627 -35.896 1.00 88.81 91 ARG A C 1
ATOM 689 O O . ARG A 1 91 ? 38.687 11.081 -36.870 1.00 88.81 91 ARG A O 1
ATOM 696 N N . GLU A 1 92 ? 38.646 10.596 -34.681 1.00 88.94 92 GLU A N 1
ATOM 697 C CA . GLU A 1 92 ? 39.988 11.128 -34.389 1.00 88.94 92 GLU A CA 1
ATOM 698 C C . GLU A 1 92 ? 41.092 10.384 -35.168 1.00 88.94 92 GLU A C 1
ATOM 700 O O . GLU A 1 92 ? 42.082 10.987 -35.582 1.00 88.94 92 GLU A O 1
ATOM 705 N N . ALA A 1 93 ? 40.941 9.075 -35.398 1.00 86.31 93 ALA A N 1
ATOM 706 C CA . ALA A 1 93 ? 41.869 8.299 -36.219 1.00 86.31 93 ALA A CA 1
ATOM 707 C C . ALA A 1 93 ? 41.749 8.640 -37.715 1.00 86.31 93 ALA A C 1
ATOM 709 O O . ALA A 1 93 ? 42.775 8.749 -38.384 1.00 86.31 93 ALA A O 1
ATOM 710 N N . MET A 1 94 ? 40.529 8.859 -38.222 1.00 84.06 94 MET A N 1
ATOM 711 C CA . MET A 1 94 ? 40.269 9.291 -39.604 1.00 84.06 94 MET A CA 1
ATOM 712 C C . MET A 1 94 ? 40.856 10.674 -39.909 1.00 84.06 94 MET A C 1
ATOM 714 O O . MET A 1 94 ? 41.293 10.929 -41.026 1.00 84.06 94 MET A O 1
ATOM 718 N N . GLU A 1 95 ? 40.899 11.567 -38.921 1.00 82.62 95 GLU A N 1
ATOM 719 C CA . GLU A 1 95 ? 41.547 12.878 -39.062 1.00 82.62 95 GLU A CA 1
ATOM 720 C C . GLU A 1 95 ? 43.076 12.770 -39.195 1.00 82.62 95 GLU A C 1
ATOM 722 O O . GLU A 1 95 ? 43.716 13.657 -39.759 1.00 82.62 95 GLU A O 1
ATOM 727 N N . ARG A 1 96 ? 43.678 11.688 -38.682 1.00 82.50 96 ARG A N 1
ATOM 728 C CA . ARG A 1 96 ? 45.136 11.467 -38.677 1.00 82.50 96 ARG A CA 1
ATOM 729 C C . ARG A 1 96 ? 45.615 10.557 -39.805 1.00 82.50 96 ARG A C 1
ATOM 731 O O . ARG A 1 96 ? 46.781 10.628 -40.183 1.00 82.50 96 ARG A O 1
ATOM 738 N N . VAL A 1 97 ? 44.743 9.685 -40.307 1.00 77.75 97 VAL A N 1
ATOM 739 C CA . VAL A 1 97 ? 45.026 8.692 -41.347 1.00 77.75 97 VAL A CA 1
ATOM 740 C C . VAL A 1 97 ? 43.797 8.580 -42.244 1.00 77.75 97 VAL A C 1
ATOM 742 O O . VAL A 1 97 ? 42.690 8.434 -41.735 1.00 77.75 97 VAL A O 1
ATOM 745 N N . THR A 1 98 ? 43.975 8.586 -43.569 1.00 73.69 98 THR A N 1
ATOM 746 C CA . THR A 1 98 ? 42.906 8.290 -44.537 1.00 73.69 98 THR A CA 1
ATOM 747 C C . THR A 1 98 ? 42.446 6.837 -44.393 1.00 73.69 98 THR A C 1
ATOM 749 O O . THR A 1 98 ? 42.930 5.929 -45.065 1.00 73.69 98 THR A O 1
ATOM 752 N N . LEU A 1 99 ? 41.533 6.613 -43.454 1.00 66.81 99 LEU A N 1
ATOM 753 C CA . LEU A 1 99 ? 40.806 5.365 -43.262 1.00 66.81 99 LEU A CA 1
ATOM 754 C C . LEU A 1 99 ? 39.591 5.331 -44.196 1.00 66.81 99 LEU A C 1
ATOM 756 O O . LEU A 1 99 ? 39.000 6.364 -44.506 1.00 66.81 99 LEU A O 1
ATOM 760 N N . ASP A 1 100 ? 39.219 4.123 -44.611 1.00 76.31 100 ASP A N 1
ATOM 761 C CA . ASP A 1 100 ? 38.009 3.856 -45.390 1.00 76.31 100 ASP A CA 1
ATOM 762 C C . ASP A 1 100 ? 36.735 4.227 -44.594 1.00 76.31 100 ASP A C 1
ATOM 764 O O . ASP A 1 100 ? 36.747 4.258 -43.360 1.00 76.31 100 ASP A O 1
ATOM 768 N N . GLU A 1 101 ? 35.615 4.495 -45.268 1.00 80.00 101 GLU A N 1
ATOM 769 C CA . GLU A 1 101 ? 34.360 4.914 -44.612 1.00 80.00 101 GLU A CA 1
ATOM 770 C C . GLU A 1 101 ? 33.652 3.758 -43.874 1.00 80.00 101 GLU A C 1
ATOM 772 O O . GLU A 1 101 ? 32.825 3.979 -42.982 1.00 80.00 101 GLU A O 1
ATOM 777 N N . GLY A 1 102 ? 33.997 2.505 -44.197 1.00 85.75 102 GLY A N 1
ATOM 778 C CA . GLY A 1 102 ? 33.391 1.296 -43.625 1.00 85.75 102 GLY A CA 1
ATOM 779 C C . GLY A 1 102 ? 33.415 1.227 -42.085 1.00 85.75 102 GLY A C 1
ATOM 780 O O . GLY A 1 102 ? 32.355 1.059 -41.472 1.00 85.75 102 GLY A O 1
ATOM 781 N N . PRO A 1 103 ? 34.577 1.379 -41.416 1.00 84.81 103 PRO A N 1
ATOM 782 C CA . PRO A 1 103 ? 34.679 1.422 -39.954 1.00 84.81 103 PRO A CA 1
ATOM 783 C C . PRO A 1 103 ? 33.822 2.506 -39.289 1.00 84.81 103 PRO A C 1
ATOM 785 O O . PRO A 1 103 ? 33.215 2.250 -38.245 1.00 84.81 103 PRO A O 1
ATOM 788 N N . LEU A 1 104 ? 33.728 3.694 -39.896 1.00 86.75 104 LEU A N 1
ATOM 789 C CA . LEU A 1 104 ? 32.894 4.786 -39.391 1.00 86.75 104 LEU A CA 1
ATOM 790 C C . LEU A 1 104 ? 31.409 4.419 -39.468 1.00 86.75 104 LEU A C 1
ATOM 792 O O . LEU A 1 104 ? 30.687 4.575 -38.482 1.00 86.75 104 LEU A O 1
ATOM 796 N N . ASN A 1 105 ? 30.966 3.885 -40.607 1.00 88.75 105 ASN A N 1
ATOM 797 C CA . ASN A 1 105 ? 29.580 3.468 -40.811 1.00 88.75 105 ASN A CA 1
ATOM 798 C C . ASN A 1 105 ? 29.178 2.322 -39.857 1.00 88.75 105 ASN A C 1
ATOM 800 O O . ASN A 1 105 ? 28.108 2.343 -39.242 1.00 88.75 105 ASN A O 1
ATOM 804 N N . ASN A 1 106 ? 30.079 1.361 -39.629 1.00 89.75 106 ASN A N 1
ATOM 805 C CA . ASN A 1 106 ? 29.871 0.278 -38.664 1.00 89.75 106 ASN A CA 1
ATOM 806 C C . ASN A 1 106 ? 29.739 0.800 -37.223 1.00 89.75 106 ASN A C 1
ATOM 808 O O . ASN A 1 106 ? 28.854 0.367 -36.479 1.00 89.75 106 ASN A O 1
ATOM 812 N N . ALA A 1 107 ? 30.583 1.755 -36.822 1.00 89.81 107 ALA A N 1
ATOM 813 C CA . ALA A 1 107 ? 30.513 2.368 -35.497 1.00 89.81 107 ALA A CA 1
ATOM 814 C C . ALA A 1 107 ? 29.231 3.193 -35.301 1.00 89.81 107 ALA A C 1
ATOM 816 O O . ALA A 1 107 ? 28.603 3.104 -34.244 1.00 89.81 107 ALA A O 1
ATOM 817 N N . GLN A 1 108 ? 28.794 3.932 -36.327 1.00 92.94 108 GLN A N 1
ATOM 818 C CA . GLN A 1 108 ? 27.514 4.650 -36.314 1.00 92.94 108 GLN A CA 1
ATOM 819 C C . GLN A 1 108 ? 26.328 3.689 -36.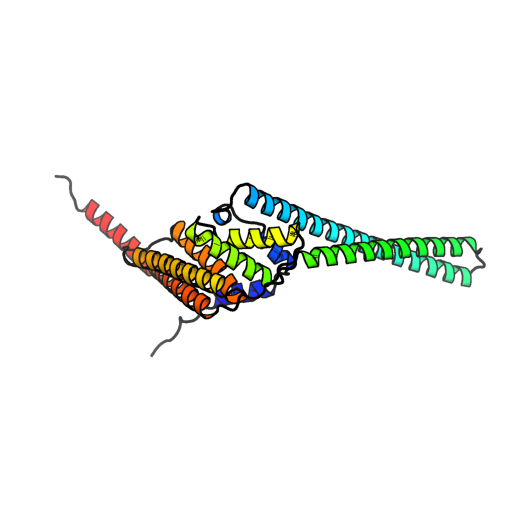203 1.00 92.94 108 GLN A C 1
ATOM 821 O O . GLN A 1 108 ? 25.443 3.889 -35.371 1.00 92.94 108 GLN A O 1
ATOM 826 N N . THR A 1 109 ? 26.338 2.599 -36.972 1.00 93.88 109 THR A N 1
ATOM 827 C CA . THR A 1 109 ? 25.296 1.563 -36.913 1.00 93.88 109 THR A CA 1
ATOM 828 C C . THR A 1 109 ? 25.211 0.938 -35.519 1.00 93.88 109 THR A C 1
ATOM 830 O O . THR A 1 109 ? 24.117 0.779 -34.971 1.00 93.88 109 THR A O 1
ATOM 833 N N . ARG A 1 110 ? 26.361 0.643 -34.897 1.00 92.88 110 ARG A N 1
ATOM 834 C CA . ARG A 1 110 ? 26.429 0.123 -33.525 1.00 92.88 110 ARG A CA 1
ATOM 835 C C . ARG A 1 110 ? 25.901 1.132 -32.504 1.00 92.88 110 ARG A C 1
ATOM 837 O O . ARG A 1 110 ? 25.125 0.741 -31.635 1.00 92.88 110 ARG A O 1
ATOM 844 N N . LEU A 1 111 ? 26.264 2.411 -32.618 1.00 94.69 111 LEU A N 1
ATOM 845 C CA . LEU A 1 111 ? 25.735 3.466 -31.749 1.00 94.69 111 LEU A CA 1
ATOM 846 C C . LEU A 1 111 ? 24.209 3.574 -31.868 1.00 94.69 111 LEU A C 1
ATOM 848 O O . LEU A 1 111 ? 23.508 3.540 -30.858 1.00 94.69 111 LEU A O 1
ATOM 852 N N . HIS A 1 112 ? 23.682 3.620 -33.092 1.00 95.62 112 HIS A N 1
ATOM 853 C CA . HIS A 1 112 ? 22.241 3.669 -33.333 1.00 95.62 112 HIS A CA 1
ATOM 854 C C . HIS A 1 112 ? 21.502 2.428 -32.826 1.00 95.62 112 HIS A C 1
ATOM 856 O O . HIS A 1 112 ? 20.357 2.531 -32.385 1.00 95.62 112 HIS A O 1
ATOM 862 N N . HIS A 1 113 ? 22.120 1.247 -32.879 1.00 95.00 113 HIS A N 1
ATOM 863 C CA . HIS A 1 113 ? 21.560 0.049 -32.259 1.00 95.00 113 HIS A CA 1
ATOM 864 C C . HIS A 1 113 ? 21.423 0.225 -30.738 1.00 95.00 113 HIS A C 1
ATOM 866 O O . HIS A 1 113 ? 20.311 0.131 -30.223 1.00 95.00 113 HIS A O 1
ATOM 872 N N . TRP A 1 114 ? 22.501 0.584 -30.032 1.00 94.94 114 TRP A N 1
ATOM 873 C CA . TRP A 1 114 ? 22.465 0.768 -28.574 1.00 94.94 114 TRP A CA 1
ATOM 874 C C . TRP A 1 114 ? 21.532 1.895 -28.125 1.00 94.94 114 TRP A C 1
ATOM 876 O O . TRP A 1 114 ? 20.832 1.746 -27.125 1.00 94.94 114 TRP A O 1
ATOM 886 N N . GLN A 1 115 ? 21.467 2.997 -28.875 1.00 95.62 115 GLN A N 1
ATOM 887 C CA . GLN A 1 115 ? 20.530 4.088 -28.598 1.00 95.62 115 GLN A CA 1
ATOM 888 C C . GLN A 1 115 ? 19.074 3.622 -28.707 1.00 95.62 115 GLN A C 1
ATOM 890 O O . GLN A 1 115 ? 18.268 3.930 -27.829 1.00 95.62 115 GLN A O 1
ATOM 895 N N . ARG A 1 116 ? 18.730 2.844 -29.744 1.00 96.94 116 ARG A N 1
ATOM 896 C CA . ARG A 1 116 ? 17.378 2.281 -29.895 1.00 96.94 116 ARG A CA 1
ATOM 897 C C . ARG A 1 116 ? 17.027 1.344 -28.744 1.00 96.94 116 ARG A C 1
ATOM 899 O O . ARG A 1 116 ? 15.961 1.502 -28.156 1.00 96.94 116 ARG A O 1
ATOM 906 N N . GLU A 1 117 ? 17.928 0.431 -28.391 1.00 96.25 117 GLU A N 1
ATOM 907 C CA . GLU A 1 117 ? 17.746 -0.489 -27.260 1.00 96.25 117 GLU A CA 1
ATOM 908 C C . GLU A 1 117 ? 17.533 0.268 -25.941 1.00 96.25 117 GLU A C 1
ATOM 910 O O . GLU A 1 117 ? 16.595 -0.013 -25.195 1.00 96.25 117 GLU A O 1
ATOM 915 N N . PHE A 1 118 ? 18.359 1.284 -25.668 1.00 95.38 118 PHE A N 1
ATOM 916 C CA . PHE A 1 118 ? 18.228 2.117 -24.474 1.00 95.38 118 PHE A CA 1
ATOM 917 C C . PHE A 1 118 ? 16.877 2.841 -24.416 1.00 95.38 118 PHE A C 1
ATOM 919 O O . PHE A 1 118 ? 16.229 2.863 -23.365 1.00 95.38 118 PHE A O 1
ATOM 926 N N . VAL A 1 119 ? 16.427 3.414 -25.537 1.00 96.50 119 VAL A N 1
ATOM 927 C CA . VAL A 1 119 ? 15.128 4.095 -25.619 1.00 96.50 119 VAL A CA 1
ATOM 928 C C . VAL A 1 119 ? 13.982 3.112 -25.379 1.00 96.50 119 VAL A C 1
ATOM 930 O O . VAL A 1 119 ? 13.081 3.422 -24.600 1.00 96.50 119 VAL A O 1
ATOM 933 N N . GLN A 1 120 ? 14.024 1.921 -25.981 1.00 95.88 120 GLN A N 1
ATOM 934 C CA . GLN A 1 120 ? 12.993 0.896 -25.788 1.00 95.88 120 GLN A CA 1
ATOM 935 C C . GLN A 1 120 ? 12.889 0.455 -24.323 1.00 95.88 120 GLN A C 1
ATOM 937 O O . GLN A 1 120 ? 11.791 0.446 -23.760 1.00 95.88 120 GLN A O 1
ATOM 942 N N . VAL A 1 121 ? 14.023 0.155 -23.680 1.00 95.75 121 VAL A N 1
ATOM 943 C CA . VAL A 1 121 ? 14.048 -0.235 -22.262 1.00 95.75 121 VAL A CA 1
ATOM 944 C C . VAL A 1 121 ? 13.568 0.910 -21.369 1.00 95.75 121 VAL A C 1
ATOM 946 O O . VAL A 1 121 ? 12.768 0.679 -20.466 1.00 95.75 121 VAL A O 1
ATOM 949 N N . SER A 1 122 ? 13.969 2.151 -21.651 1.00 94.69 122 SER A N 1
ATOM 950 C CA . SER A 1 122 ? 13.543 3.326 -20.875 1.00 94.69 122 SER A CA 1
ATOM 951 C C . SER A 1 122 ? 12.035 3.571 -20.970 1.00 94.69 122 SER A C 1
ATOM 953 O O . SER A 1 122 ? 11.380 3.836 -19.963 1.00 94.69 122 SER A O 1
ATOM 955 N N . GLN A 1 123 ? 11.455 3.435 -22.167 1.00 95.31 123 GLN A N 1
ATOM 956 C CA . GLN A 1 123 ? 10.007 3.536 -22.356 1.00 95.31 123 GLN A CA 1
ATOM 957 C C . GLN A 1 123 ? 9.264 2.413 -21.629 1.00 95.31 123 GLN A C 1
ATOM 959 O O . GLN A 1 123 ? 8.213 2.656 -21.035 1.00 95.31 123 GLN A O 1
ATOM 964 N N . ARG A 1 124 ? 9.797 1.185 -21.657 1.00 94.88 124 ARG A N 1
ATOM 965 C CA . ARG A 1 124 ? 9.204 0.052 -20.939 1.00 94.88 124 ARG A CA 1
ATOM 966 C C . ARG A 1 124 ? 9.245 0.263 -19.428 1.00 94.88 124 ARG A C 1
ATOM 968 O O . ARG A 1 124 ? 8.217 0.074 -18.783 1.00 94.88 124 ARG A O 1
ATOM 975 N N . LEU A 1 125 ? 10.386 0.696 -18.892 1.00 94.75 125 LEU A N 1
ATOM 976 C CA . LEU A 1 125 ? 10.551 1.009 -17.475 1.00 94.75 125 LEU A CA 1
ATOM 977 C C . LEU A 1 125 ? 9.569 2.097 -17.031 1.00 94.75 125 LEU A C 1
ATOM 979 O O . LEU A 1 125 ? 8.853 1.899 -16.059 1.00 94.75 125 LEU A O 1
ATOM 983 N N . SER A 1 126 ? 9.455 3.189 -17.791 1.00 94.50 126 SER A N 1
ATOM 984 C CA . SER A 1 126 ? 8.521 4.277 -17.479 1.00 94.50 126 SER A CA 1
ATOM 985 C C . SER A 1 126 ? 7.061 3.806 -17.413 1.00 94.50 126 SER A C 1
ATOM 987 O O . SER A 1 126 ? 6.317 4.232 -16.530 1.00 94.50 126 SER A O 1
ATOM 989 N N . ARG A 1 127 ? 6.644 2.887 -18.298 1.00 94.31 127 ARG A N 1
ATOM 990 C CA . ARG A 1 127 ? 5.299 2.284 -18.235 1.00 94.31 127 ARG A CA 1
ATOM 991 C C . ARG A 1 127 ? 5.112 1.451 -16.971 1.00 94.31 127 ARG A C 1
ATOM 993 O O . ARG A 1 127 ? 4.104 1.617 -16.298 1.00 94.31 127 ARG A O 1
ATOM 1000 N N . LEU A 1 128 ? 6.088 0.610 -16.628 1.00 93.56 128 LEU A N 1
ATOM 1001 C CA . LEU A 1 128 ? 6.031 -0.206 -15.413 1.00 93.56 128 LEU A CA 1
ATOM 1002 C C . LEU A 1 128 ? 6.000 0.655 -14.147 1.00 93.56 128 LEU A C 1
ATOM 1004 O O . LEU A 1 128 ? 5.215 0.385 -13.246 1.00 93.56 128 LEU A O 1
ATOM 1008 N N . GLU A 1 129 ? 6.803 1.718 -14.086 1.00 93.12 129 GLU A N 1
ATOM 1009 C CA . GLU A 1 129 ? 6.784 2.671 -12.972 1.00 93.12 129 GLU A CA 1
ATOM 1010 C C . GLU A 1 129 ? 5.438 3.398 -12.877 1.00 93.12 129 GLU A C 1
ATOM 1012 O O . GLU A 1 129 ? 4.916 3.585 -11.777 1.00 93.12 129 GLU A O 1
ATOM 1017 N N . SER A 1 130 ? 4.831 3.750 -14.016 1.00 91.25 130 SER A N 1
ATOM 1018 C CA . SER A 1 130 ? 3.482 4.316 -14.028 1.00 91.25 130 SER A CA 1
ATOM 1019 C C . SER A 1 130 ? 2.434 3.318 -13.530 1.00 91.25 130 SER A C 1
ATOM 1021 O O . SER A 1 130 ? 1.555 3.708 -12.763 1.00 91.25 130 SER A O 1
ATOM 1023 N N . ASP A 1 131 ? 2.516 2.051 -13.941 1.00 90.69 131 ASP A N 1
ATOM 1024 C CA . ASP A 1 131 ? 1.609 0.989 -13.496 1.00 90.69 131 ASP A CA 1
ATOM 1025 C C . ASP A 1 131 ? 1.753 0.724 -11.992 1.00 90.69 131 ASP A C 1
ATOM 1027 O O . ASP A 1 131 ? 0.750 0.610 -11.285 1.00 90.69 131 ASP A O 1
ATOM 1031 N N . LEU A 1 132 ? 2.988 0.696 -11.480 1.00 91.75 132 LEU A N 1
ATOM 1032 C CA . LEU A 1 132 ? 3.268 0.584 -10.049 1.00 91.75 132 LEU A CA 1
ATOM 1033 C C . LEU A 1 132 ? 2.704 1.786 -9.278 1.00 91.75 132 LEU A C 1
ATOM 1035 O O . LEU A 1 132 ? 2.120 1.621 -8.207 1.00 91.75 132 LEU A O 1
ATOM 1039 N N . GLY A 1 133 ? 2.806 2.992 -9.844 1.00 90.50 133 GLY A N 1
ATOM 1040 C CA . GLY A 1 133 ? 2.212 4.203 -9.277 1.00 90.50 133 GLY A CA 1
ATOM 1041 C C . GLY A 1 133 ? 0.688 4.124 -9.131 1.00 90.50 133 GLY A C 1
ATOM 1042 O O . GLY A 1 133 ? 0.131 4.697 -8.198 1.00 90.50 133 GLY A O 1
ATOM 1043 N N . LEU A 1 134 ? -0.004 3.370 -9.993 1.00 89.88 134 LEU A N 1
ATOM 1044 C CA . LEU A 1 134 ? -1.450 3.139 -9.870 1.00 89.88 134 LEU A CA 1
ATOM 1045 C C . LEU A 1 134 ? -1.817 2.171 -8.738 1.00 89.88 134 LEU A C 1
ATOM 1047 O O . LEU A 1 134 ? -2.975 2.164 -8.318 1.00 89.88 134 LEU A O 1
ATOM 1051 N N . MET A 1 135 ? -0.862 1.365 -8.272 1.00 92.38 135 MET A N 1
ATOM 1052 C CA . MET A 1 135 ? -1.020 0.396 -7.183 1.00 92.38 135 MET A CA 1
ATOM 1053 C C . MET A 1 135 ? -0.612 0.961 -5.818 1.00 92.38 135 MET A C 1
ATOM 1055 O O . MET A 1 135 ? -0.814 0.300 -4.805 1.00 92.38 135 MET A O 1
ATOM 1059 N N . ALA A 1 136 ? -0.011 2.151 -5.792 1.00 91.75 136 ALA A N 1
ATOM 1060 C CA . ALA A 1 136 ? 0.508 2.781 -4.589 1.00 91.75 136 ALA A CA 1
ATOM 1061 C C . ALA A 1 136 ? -0.582 3.097 -3.549 1.00 91.75 136 ALA A C 1
ATOM 1063 O O . ALA A 1 136 ? -1.737 3.374 -3.893 1.00 91.75 136 ALA A O 1
ATOM 1064 N N . TRP A 1 137 ? -0.186 3.114 -2.272 1.00 92.25 137 TRP A N 1
ATOM 1065 C CA . TRP A 1 137 ? -1.096 3.456 -1.181 1.00 92.25 137 TRP A CA 1
ATOM 1066 C C . TRP A 1 137 ? -1.502 4.927 -1.240 1.00 92.25 137 TRP A C 1
ATOM 1068 O O . TRP A 1 137 ? -0.660 5.810 -1.410 1.00 92.25 137 TRP A O 1
ATOM 1078 N N . ASP A 1 138 ? -2.789 5.193 -1.037 1.00 88.94 138 ASP A N 1
ATOM 1079 C CA . ASP A 1 138 ? -3.367 6.531 -0.964 1.00 88.94 138 ASP A CA 1
ATOM 1080 C C . ASP A 1 138 ? -4.351 6.642 0.223 1.00 88.94 138 ASP A C 1
ATOM 1082 O O . ASP A 1 138 ? -4.862 5.631 0.706 1.00 88.94 138 ASP A O 1
ATOM 1086 N N . PRO A 1 139 ? -4.633 7.857 0.735 1.00 86.25 139 PRO A N 1
ATOM 1087 C CA . PRO A 1 139 ? -5.575 8.042 1.848 1.00 86.25 139 PRO A CA 1
ATOM 1088 C C . PRO A 1 139 ? -7.017 7.587 1.554 1.00 86.25 139 PRO A C 1
ATOM 1090 O O . PRO A 1 139 ? -7.781 7.297 2.474 1.00 86.25 139 PRO A O 1
ATOM 1093 N N . ALA A 1 140 ? -7.409 7.489 0.280 1.00 89.31 140 ALA A N 1
ATOM 1094 C CA . ALA A 1 140 ? -8.727 6.980 -0.094 1.00 89.31 140 ALA A CA 1
ATOM 1095 C C . ALA A 1 140 ? -8.876 5.481 0.230 1.00 89.31 140 ALA A C 1
ATOM 1097 O O . ALA A 1 140 ? -9.969 5.027 0.569 1.00 89.31 140 ALA A O 1
ATOM 1098 N N . GLN A 1 141 ? -7.779 4.715 0.209 1.00 92.88 141 GLN A N 1
ATOM 1099 C CA . GLN A 1 141 ? -7.771 3.337 0.705 1.00 92.88 141 GLN A CA 1
ATOM 1100 C C . GLN A 1 141 ? -7.965 3.246 2.222 1.00 92.88 141 GLN A C 1
ATOM 1102 O O . GLN A 1 141 ? -8.640 2.320 2.663 1.00 92.88 141 GLN A O 1
ATOM 1107 N N . ASP A 1 142 ? -7.475 4.207 3.019 1.00 92.44 142 ASP A N 1
ATOM 1108 C CA . ASP A 1 142 ? -7.809 4.266 4.454 1.00 92.44 142 ASP A CA 1
ATOM 1109 C C . ASP A 1 142 ? -9.315 4.515 4.652 1.00 92.44 142 ASP A C 1
ATOM 1111 O O . ASP A 1 142 ? -9.922 3.902 5.524 1.00 92.44 142 ASP A O 1
ATOM 1115 N N . THR A 1 143 ? -9.947 5.329 3.797 1.00 92.19 143 THR A N 1
ATOM 1116 C CA . THR A 1 143 ? -11.408 5.545 3.833 1.00 92.19 143 THR A CA 1
ATOM 1117 C C . THR A 1 143 ? -12.173 4.259 3.522 1.00 92.19 143 THR A C 1
ATOM 1119 O O . THR A 1 143 ? -13.065 3.872 4.274 1.00 92.19 143 THR A O 1
ATOM 1122 N N . ALA A 1 144 ? -11.804 3.554 2.449 1.00 92.62 144 ALA A N 1
ATOM 1123 C CA . ALA A 1 144 ? -12.440 2.287 2.090 1.00 92.62 144 ALA A CA 1
ATOM 1124 C C . ALA A 1 144 ? -12.223 1.200 3.153 1.00 92.62 144 ALA A C 1
ATOM 1126 O O . ALA A 1 144 ? -13.154 0.462 3.473 1.00 92.62 144 ALA A O 1
ATOM 1127 N N . ALA A 1 145 ? -11.023 1.128 3.733 1.00 94.44 145 ALA A N 1
ATOM 1128 C CA . ALA A 1 145 ? -10.713 0.216 4.828 1.00 94.44 145 ALA A CA 1
ATOM 1129 C C . ALA A 1 145 ? -11.564 0.508 6.069 1.00 94.44 145 ALA A C 1
ATOM 1131 O O . ALA A 1 145 ? -12.089 -0.420 6.678 1.00 94.44 145 ALA A O 1
ATOM 1132 N N . LEU A 1 146 ? -11.748 1.784 6.418 1.00 93.81 146 LEU A N 1
ATOM 1133 C CA . LEU A 1 146 ? -12.559 2.204 7.560 1.00 93.81 146 LEU A CA 1
ATOM 1134 C C . LEU A 1 146 ? -14.038 1.831 7.374 1.00 93.81 146 LEU A C 1
ATOM 1136 O O . LEU A 1 146 ? -14.654 1.306 8.299 1.00 93.81 146 LEU A O 1
ATOM 1140 N N . ILE A 1 147 ? -14.583 2.054 6.171 1.00 92.19 147 ILE A N 1
ATOM 1141 C CA . ILE A 1 147 ? -15.952 1.657 5.808 1.00 92.19 147 ILE A CA 1
ATOM 1142 C C . ILE A 1 147 ? -16.096 0.135 5.904 1.00 92.19 147 ILE A C 1
ATOM 1144 O O . ILE A 1 147 ? -1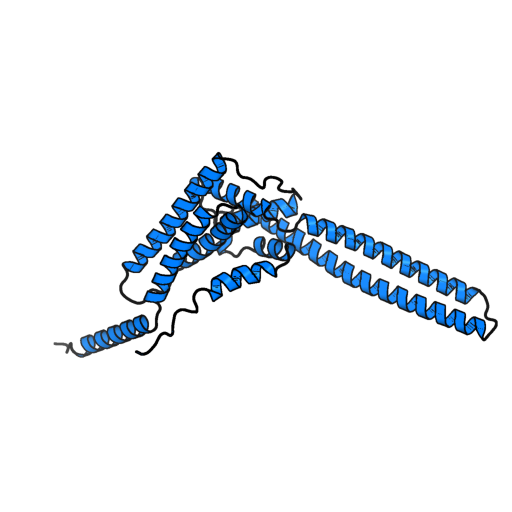7.012 -0.359 6.556 1.00 92.19 147 ILE A O 1
ATOM 1148 N N . LEU A 1 148 ? -15.160 -0.615 5.314 1.00 92.25 148 LEU A N 1
ATOM 1149 C CA . LEU A 1 148 ? -15.177 -2.077 5.340 1.00 92.25 148 LEU A CA 1
ATOM 1150 C C . LEU A 1 148 ? -15.089 -2.614 6.774 1.00 92.25 148 LEU A C 1
ATOM 1152 O O . LEU A 1 148 ? -15.843 -3.512 7.148 1.00 92.25 148 LEU A O 1
ATOM 1156 N N . TYR A 1 149 ? -14.220 -2.029 7.597 1.00 93.12 149 TYR A N 1
ATOM 1157 C CA . TYR A 1 149 ? -14.091 -2.387 9.003 1.00 93.12 149 TYR A CA 1
ATOM 1158 C C . TYR A 1 149 ? -15.407 -2.125 9.759 1.00 93.12 149 TYR A C 1
ATOM 1160 O O . TYR A 1 149 ? -15.954 -3.038 10.386 1.00 93.12 149 TYR A O 1
ATOM 1168 N N . ALA A 1 150 ? -15.995 -0.935 9.597 1.00 91.12 150 ALA A N 1
ATOM 1169 C CA . ALA A 1 150 ? -17.262 -0.557 10.225 1.00 91.12 150 ALA A CA 1
ATOM 1170 C C . ALA A 1 150 ? -18.455 -1.413 9.766 1.00 91.12 150 ALA A C 1
ATOM 1172 O O . ALA A 1 150 ? -19.360 -1.690 10.554 1.00 91.12 150 ALA A O 1
ATOM 1173 N N . ASP A 1 151 ? -18.453 -1.887 8.522 1.00 89.31 151 ASP A N 1
ATOM 1174 C CA . ASP A 1 151 ? -19.492 -2.776 7.997 1.00 89.31 151 ASP A CA 1
ATOM 1175 C C . ASP A 1 151 ? -19.414 -4.188 8.583 1.00 89.31 151 ASP A C 1
ATOM 1177 O O . ASP A 1 151 ? -20.437 -4.867 8.749 1.00 89.31 151 ASP A O 1
ATOM 1181 N N . THR A 1 152 ? -18.211 -4.638 8.940 1.00 87.38 152 THR A N 1
ATOM 1182 C CA . THR A 1 152 ? -18.018 -5.948 9.574 1.00 87.38 152 THR A CA 1
ATOM 1183 C C . THR A 1 152 ? -18.353 -5.948 11.062 1.00 87.38 152 THR A C 1
ATOM 1185 O O . THR A 1 152 ? -18.812 -6.977 11.557 1.00 87.38 152 THR A O 1
ATOM 1188 N N . PHE A 1 153 ? -18.259 -4.792 11.727 1.00 74.00 153 PHE A N 1
ATOM 1189 C CA . PHE A 1 153 ? -18.376 -4.569 13.175 1.00 74.00 153 PHE A CA 1
ATOM 1190 C C . PHE A 1 153 ? -19.557 -5.263 13.890 1.00 74.00 153 PHE A C 1
ATOM 1192 O O . PHE A 1 153 ? -19.462 -5.590 15.068 1.00 74.00 153 PHE A O 1
ATOM 1199 N N . ARG A 1 154 ? -20.671 -5.546 13.201 1.00 72.50 154 ARG A N 1
ATOM 1200 C CA . ARG A 1 154 ? -21.838 -6.248 13.786 1.00 72.50 154 ARG A CA 1
ATOM 1201 C C . ARG A 1 154 ? -22.015 -7.699 13.343 1.00 72.50 154 ARG A C 1
ATOM 1203 O O . ARG A 1 154 ? -22.889 -8.389 13.857 1.00 72.50 154 ARG A O 1
ATOM 1210 N N . ARG A 1 155 ? -21.253 -8.142 12.346 1.00 84.81 155 ARG A N 1
ATOM 1211 C CA . ARG A 1 155 ? -21.397 -9.461 11.710 1.00 84.81 155 ARG A CA 1
ATOM 1212 C C . ARG A 1 155 ? -20.265 -10.402 12.094 1.00 84.81 155 ARG A C 1
ATOM 1214 O O . ARG A 1 155 ? -20.505 -11.588 12.280 1.00 84.81 155 ARG A O 1
ATOM 1221 N N . ARG A 1 156 ? -19.046 -9.875 12.192 1.00 88.62 156 ARG A N 1
ATOM 1222 C CA . ARG A 1 156 ? -17.843 -10.608 12.591 1.00 88.62 156 ARG A CA 1
ATOM 1223 C C . ARG A 1 156 ? -16.796 -9.635 13.110 1.00 88.62 156 ARG A C 1
ATOM 1225 O O . ARG A 1 156 ? -16.710 -8.506 12.637 1.00 88.62 156 ARG A O 1
ATOM 1232 N N . TYR A 1 157 ? -15.959 -10.098 14.025 1.00 85.25 157 TYR A N 1
ATOM 1233 C CA . TYR A 1 157 ? -14.735 -9.376 14.333 1.00 85.25 157 TYR A CA 1
ATOM 1234 C C . TYR A 1 157 ? -13.762 -9.514 13.157 1.00 85.25 157 TYR A C 1
ATOM 1236 O O . TYR A 1 157 ? -13.485 -10.633 12.729 1.00 85.25 157 TYR A O 1
ATOM 1244 N N . MET A 1 158 ? -13.265 -8.393 12.641 1.00 91.50 158 MET A N 1
ATOM 1245 C CA . MET A 1 158 ? -12.183 -8.322 11.660 1.00 91.50 158 MET A CA 1
ATOM 1246 C C . MET A 1 158 ? -11.121 -7.384 12.212 1.00 91.50 158 MET A C 1
ATOM 1248 O O . MET A 1 158 ? -11.463 -6.304 12.678 1.00 91.50 158 MET A O 1
ATOM 1252 N N . ALA A 1 159 ? -9.847 -7.763 12.154 1.00 92.56 159 ALA A N 1
ATOM 1253 C CA . ALA A 1 159 ? -8.791 -6.855 12.585 1.00 92.56 159 ALA A CA 1
ATOM 1254 C C . ALA A 1 159 ? -8.751 -5.592 11.687 1.00 92.56 159 ALA A C 1
ATOM 1256 O O . ALA A 1 159 ? -8.908 -5.697 10.465 1.00 92.56 159 ALA A O 1
ATOM 1257 N N . PRO A 1 160 ? -8.463 -4.398 12.229 1.00 94.44 160 PRO A N 1
ATOM 1258 C CA . PRO A 1 160 ? -8.285 -3.183 11.428 1.00 94.44 160 PRO A CA 1
ATOM 1259 C C . PRO A 1 160 ? -7.214 -3.340 10.329 1.00 94.44 160 PRO A C 1
ATOM 1261 O O . PRO A 1 160 ? -7.372 -2.820 9.222 1.00 94.44 160 PRO A O 1
ATOM 1264 N N . SER A 1 161 ? -6.145 -4.103 10.606 1.00 95.00 161 SER A N 1
ATOM 1265 C CA . SER A 1 161 ? -5.100 -4.432 9.622 1.00 95.00 161 SER A CA 1
ATOM 1266 C C . SER A 1 161 ? -5.648 -5.272 8.468 1.00 95.00 161 SER A C 1
ATOM 1268 O O . SER A 1 161 ? -5.345 -4.987 7.311 1.00 95.00 161 SER A O 1
ATOM 1270 N N . ALA A 1 162 ? -6.504 -6.256 8.761 1.00 95.06 162 ALA A N 1
ATOM 1271 C CA . ALA A 1 162 ? -7.172 -7.069 7.749 1.00 95.06 162 ALA A CA 1
ATOM 1272 C C . ALA A 1 162 ? -8.043 -6.212 6.819 1.00 95.06 162 ALA A C 1
ATOM 1274 O O . ALA A 1 162 ? -7.977 -6.366 5.599 1.00 95.06 162 ALA A O 1
ATOM 1275 N N . ALA A 1 163 ? -8.798 -5.256 7.369 1.00 95.25 163 ALA A N 1
ATOM 1276 C CA . ALA A 1 163 ? -9.610 -4.354 6.558 1.00 95.25 163 ALA A CA 1
ATOM 1277 C C . ALA A 1 163 ? -8.756 -3.472 5.628 1.00 95.25 163 ALA A C 1
ATOM 1279 O O . ALA A 1 163 ? -9.067 -3.328 4.441 1.00 95.25 163 ALA A O 1
ATOM 1280 N N . ARG A 1 164 ? -7.631 -2.941 6.132 1.00 95.12 164 ARG A N 1
ATOM 1281 C CA . ARG A 1 164 ? -6.647 -2.217 5.308 1.00 95.12 164 ARG A CA 1
ATOM 1282 C C . ARG A 1 164 ? -6.046 -3.085 4.213 1.00 95.12 164 ARG A C 1
ATOM 1284 O O . ARG A 1 164 ? -5.938 -2.625 3.079 1.00 95.12 164 ARG A O 1
ATOM 1291 N N . ALA A 1 165 ? -5.667 -4.319 4.530 1.00 96.31 165 ALA A N 1
ATOM 1292 C CA . ALA A 1 165 ? -5.109 -5.246 3.554 1.00 96.31 165 ALA A CA 1
ATOM 1293 C C . ALA A 1 165 ? -6.110 -5.593 2.453 1.00 96.31 165 ALA A C 1
ATOM 1295 O O . ALA A 1 165 ? -5.722 -5.674 1.291 1.00 96.31 165 ALA A O 1
ATOM 1296 N N . LEU A 1 166 ? -7.400 -5.719 2.773 1.00 94.94 166 LEU A N 1
ATOM 1297 C CA . LEU A 1 166 ? -8.426 -5.931 1.754 1.00 94.94 166 LEU A CA 1
ATOM 1298 C C . LEU A 1 166 ? -8.591 -4.725 0.833 1.00 94.94 166 LEU A C 1
ATOM 1300 O O . LEU A 1 166 ? -8.628 -4.900 -0.387 1.00 94.94 166 LEU A O 1
ATOM 1304 N N . ALA A 1 167 ? -8.631 -3.510 1.383 1.00 94.56 167 ALA A N 1
ATOM 1305 C CA . ALA A 1 167 ? -8.646 -2.293 0.570 1.00 94.56 167 ALA A CA 1
ATOM 1306 C C . ALA A 1 167 ? -7.389 -2.204 -0.320 1.00 94.56 167 ALA A C 1
ATOM 1308 O O . ALA A 1 167 ? -7.486 -1.942 -1.523 1.00 94.56 167 ALA A O 1
ATOM 1309 N N . ALA A 1 168 ? -6.218 -2.532 0.238 1.00 95.12 168 ALA A N 1
ATOM 1310 C CA . ALA A 1 168 ? -4.958 -2.602 -0.498 1.00 95.12 168 ALA A CA 1
ATOM 1311 C C . ALA A 1 168 ? -5.014 -3.622 -1.645 1.00 95.12 168 ALA A C 1
ATOM 1313 O O . ALA A 1 168 ? -4.581 -3.346 -2.767 1.00 95.12 168 ALA A O 1
ATOM 1314 N N . ALA A 1 169 ? -5.559 -4.807 -1.380 1.00 95.62 169 ALA A N 1
ATOM 1315 C CA . ALA A 1 169 ? -5.643 -5.888 -2.348 1.00 95.62 169 ALA A CA 1
ATOM 1316 C C . ALA A 1 169 ? -6.567 -5.527 -3.513 1.00 95.62 169 ALA A C 1
ATOM 1318 O O . ALA A 1 169 ? -6.218 -5.713 -4.683 1.00 95.62 169 ALA A O 1
ATOM 1319 N N . GLN A 1 170 ? -7.714 -4.919 -3.206 1.00 93.12 170 GLN A N 1
ATOM 1320 C CA . GLN A 1 170 ? -8.639 -4.402 -4.210 1.00 93.12 170 GLN A CA 1
ATOM 1321 C C . GLN A 1 170 ? -7.978 -3.333 -5.085 1.00 93.12 170 GLN A C 1
ATOM 1323 O O . GLN A 1 170 ? -8.140 -3.365 -6.309 1.00 93.12 170 GLN A O 1
ATOM 1328 N N . ARG A 1 171 ? -7.186 -2.427 -4.496 1.00 92.69 171 ARG A N 1
ATOM 1329 C CA . ARG A 1 171 ? -6.422 -1.424 -5.250 1.00 92.69 171 ARG A CA 1
ATOM 1330 C C . ARG A 1 171 ? -5.450 -2.067 -6.234 1.00 92.69 171 ARG A C 1
ATOM 1332 O O . ARG A 1 171 ? -5.456 -1.695 -7.405 1.00 92.69 171 ARG A O 1
ATOM 1339 N N . VAL A 1 172 ? -4.646 -3.030 -5.786 1.00 94.12 172 VAL A N 1
ATOM 1340 C CA . VAL A 1 172 ? -3.616 -3.677 -6.616 1.00 94.12 172 VAL A CA 1
ATOM 1341 C C . VAL A 1 172 ? -4.234 -4.516 -7.732 1.00 94.12 172 VAL A C 1
ATOM 1343 O O . VAL A 1 172 ? -3.828 -4.410 -8.892 1.00 94.12 172 VAL A O 1
ATOM 1346 N N . LEU A 1 173 ? -5.225 -5.349 -7.408 1.00 92.38 173 LEU A N 1
ATOM 1347 C CA . LEU A 1 173 ? -5.788 -6.300 -8.365 1.00 92.38 173 LEU A CA 1
ATOM 1348 C C . LEU A 1 173 ? -6.736 -5.639 -9.359 1.00 92.38 173 LEU A C 1
ATOM 1350 O O . LEU A 1 173 ? -6.680 -5.930 -10.555 1.00 92.38 173 LEU A O 1
ATOM 1354 N N . GLN A 1 174 ? -7.584 -4.734 -8.878 1.00 86.38 174 GLN A N 1
ATOM 1355 C CA . GLN A 1 174 ? -8.624 -4.123 -9.701 1.00 86.38 174 GLN A CA 1
ATOM 1356 C C . GLN A 1 174 ? -8.186 -2.774 -10.280 1.00 86.38 174 GLN A C 1
ATOM 1358 O O . GLN A 1 174 ? -8.937 -2.185 -11.053 1.00 86.38 174 GLN A O 1
ATOM 1363 N N . GLN A 1 175 ? -7.012 -2.259 -9.883 1.00 75.31 175 GLN A N 1
ATOM 1364 C CA . GLN A 1 175 ? -6.495 -0.931 -10.251 1.00 75.31 175 GLN A CA 1
ATOM 1365 C C . GLN A 1 175 ? -7.515 0.201 -10.031 1.00 75.31 175 GLN A C 1
ATOM 1367 O O . GLN A 1 175 ? -7.407 1.285 -10.607 1.00 75.31 175 GLN A O 1
ATOM 1372 N N . ARG A 1 176 ? -8.514 -0.027 -9.167 1.00 65.56 176 ARG A N 1
ATOM 1373 C CA . ARG A 1 176 ? -9.600 0.919 -8.923 1.00 65.56 176 ARG A CA 1
ATOM 1374 C C . ARG A 1 176 ? -9.051 2.115 -8.181 1.00 65.56 176 ARG A C 1
ATOM 1376 O O . ARG A 1 176 ? -8.639 1.983 -7.032 1.00 65.56 176 ARG A O 1
ATOM 1383 N N . ARG A 1 177 ? -9.091 3.294 -8.794 1.00 66.44 177 ARG A N 1
ATOM 1384 C CA . ARG A 1 177 ? -8.904 4.533 -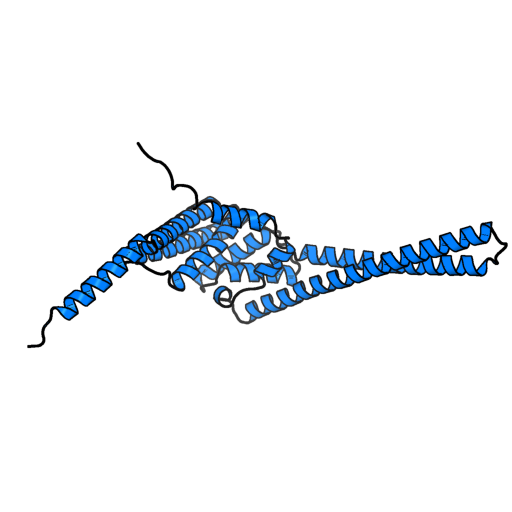8.041 1.00 66.44 177 ARG A CA 1
ATOM 1385 C C . ARG A 1 177 ? -10.076 4.661 -7.086 1.00 66.44 177 ARG A C 1
ATOM 1387 O O . ARG A 1 177 ? -11.220 4.753 -7.523 1.00 66.44 177 ARG A O 1
ATOM 1394 N N . HIS A 1 178 ? -9.794 4.603 -5.794 1.00 66.25 178 HIS A N 1
ATOM 1395 C CA . HIS A 1 178 ? -10.795 4.920 -4.794 1.00 66.25 178 HIS A CA 1
ATOM 1396 C C . HIS A 1 178 ? -11.005 6.431 -4.876 1.00 66.25 178 HIS A C 1
ATOM 1398 O O . HIS A 1 178 ? -10.148 7.214 -4.486 1.00 66.25 178 HIS A O 1
ATOM 1404 N N . THR A 1 179 ? -12.098 6.846 -5.509 1.00 63.38 179 THR A N 1
ATOM 1405 C CA . THR A 1 179 ? -12.454 8.266 -5.643 1.00 63.38 179 THR A CA 1
ATOM 1406 C C . THR A 1 179 ? -13.194 8.777 -4.416 1.00 63.38 179 THR A C 1
ATOM 1408 O O . THR A 1 179 ? -13.355 9.982 -4.247 1.00 63.38 179 THR A O 1
ATOM 1411 N N . GLN A 1 180 ? -13.659 7.863 -3.566 1.00 67.69 180 GLN A N 1
ATOM 1412 C CA . GLN A 1 180 ? -14.398 8.192 -2.366 1.00 67.69 180 GLN A CA 1
ATOM 1413 C C . GLN A 1 180 ? -13.421 8.538 -1.240 1.00 67.69 180 GLN A C 1
ATOM 1415 O O . GLN A 1 180 ? -12.925 7.673 -0.527 1.00 67.69 180 GLN A O 1
ATOM 1420 N N . THR A 1 181 ? -13.127 9.829 -1.122 1.00 72.19 181 THR A N 1
ATOM 1421 C CA . THR A 1 181 ? -12.334 10.410 -0.029 1.00 72.19 181 THR A CA 1
ATOM 1422 C C . THR A 1 181 ? -13.200 10.861 1.145 1.00 72.19 181 THR A C 1
ATOM 1424 O O . THR A 1 181 ? -12.675 11.292 2.166 1.00 72.19 181 THR A O 1
ATOM 1427 N N . SER A 1 182 ? -14.525 10.815 0.994 1.00 79.81 182 SER A N 1
ATOM 1428 C CA . SER A 1 182 ? -15.492 11.186 2.021 1.00 79.81 182 SER A CA 1
ATOM 1429 C C . SER A 1 182 ? -16.467 10.044 2.292 1.00 79.81 182 SER A C 1
ATOM 1431 O O . SER A 1 182 ? -16.946 9.360 1.385 1.00 79.81 182 SER A O 1
ATOM 1433 N N . MET A 1 183 ? -16.764 9.843 3.569 1.00 87.75 183 MET A N 1
ATOM 1434 C CA . MET A 1 183 ? -17.752 8.869 4.020 1.00 87.75 183 MET A CA 1
ATOM 1435 C C . MET A 1 183 ? -19.163 9.429 3.905 1.00 87.75 183 MET A C 1
ATOM 1437 O O . MET A 1 183 ? -19.379 10.635 4.049 1.00 87.75 183 MET A O 1
ATOM 1441 N N . SER A 1 184 ? -20.136 8.548 3.661 1.00 90.56 184 SER A N 1
ATOM 1442 C CA . SER A 1 184 ? -21.537 8.933 3.807 1.00 90.56 184 SER A CA 1
ATOM 1443 C C . SER A 1 184 ? -21.869 9.148 5.293 1.00 90.56 184 SER A C 1
ATOM 1445 O O . SER A 1 184 ? -21.223 8.542 6.150 1.00 90.56 184 SER A O 1
ATOM 1447 N N . PRO A 1 185 ? -22.908 9.932 5.637 1.00 91.50 185 PRO A N 1
ATOM 1448 C CA . PRO A 1 185 ? -23.323 10.102 7.033 1.00 91.50 185 PRO A CA 1
ATOM 1449 C C . PRO A 1 185 ? -23.642 8.777 7.742 1.00 91.50 185 PRO A C 1
ATOM 1451 O O . PRO A 1 185 ? -23.430 8.644 8.947 1.00 91.50 185 PRO A O 1
ATOM 1454 N N . VAL A 1 186 ? -24.133 7.783 6.993 1.00 91.44 186 VAL A N 1
ATOM 1455 C CA . VAL A 1 186 ? -24.414 6.438 7.513 1.00 91.44 186 VAL A CA 1
ATOM 1456 C C . VAL A 1 186 ? -23.116 5.727 7.884 1.00 91.44 186 VAL A C 1
ATOM 1458 O O . VAL A 1 186 ? -23.025 5.171 8.979 1.00 91.44 186 VAL A O 1
ATOM 1461 N N . ASP A 1 187 ? -22.114 5.775 7.007 1.00 92.06 187 ASP A N 1
ATOM 1462 C CA . ASP A 1 187 ? -20.813 5.147 7.252 1.00 92.06 187 ASP A CA 1
ATOM 1463 C C . ASP A 1 187 ? -20.093 5.840 8.407 1.00 92.06 187 ASP A C 1
ATOM 1465 O O . ASP A 1 187 ? -19.611 5.167 9.314 1.00 92.06 187 ASP A O 1
ATOM 1469 N N . THR A 1 188 ? -20.118 7.176 8.452 1.00 92.62 188 THR A N 1
ATOM 1470 C CA . THR A 1 188 ? -19.596 7.951 9.584 1.00 92.62 188 THR A CA 1
ATOM 1471 C C . THR A 1 188 ? -20.247 7.509 10.893 1.00 92.62 188 THR A C 1
ATOM 1473 O O . THR A 1 188 ? -19.541 7.203 11.851 1.00 92.62 188 THR A O 1
ATOM 1476 N N . GLY A 1 189 ? -21.577 7.376 10.932 1.00 92.56 189 GLY A N 1
ATOM 1477 C CA . GLY A 1 189 ? -22.283 6.890 12.118 1.00 92.56 189 GLY A CA 1
ATOM 1478 C C . GLY A 1 189 ? -21.861 5.478 12.545 1.00 92.56 189 GLY A C 1
ATOM 1479 O O . GLY A 1 189 ? -21.719 5.215 13.740 1.00 92.56 189 GLY A O 1
ATOM 1480 N N . ARG A 1 190 ? -21.614 4.564 11.596 1.00 92.75 190 ARG A N 1
ATOM 1481 C CA . ARG A 1 190 ? -21.109 3.208 11.897 1.00 92.75 190 ARG A CA 1
ATOM 1482 C C . ARG A 1 190 ? -19.687 3.241 12.444 1.00 92.75 190 ARG A C 1
ATOM 1484 O O . ARG A 1 190 ? -19.399 2.568 13.432 1.00 92.75 190 ARG A O 1
ATOM 1491 N N . VAL A 1 191 ? -18.818 4.046 11.840 1.00 93.94 191 VAL A N 1
ATOM 1492 C CA . VAL A 1 191 ? -17.431 4.218 12.280 1.00 93.94 191 VAL A CA 1
ATOM 1493 C C . VAL A 1 191 ? -17.381 4.792 13.693 1.00 93.94 191 VAL A C 1
ATOM 1495 O O . VAL A 1 191 ? -16.647 4.268 14.525 1.00 93.94 191 VAL A O 1
ATOM 1498 N N . MET A 1 192 ? -18.199 5.802 14.001 1.00 93.56 192 MET A N 1
ATOM 1499 C CA . MET A 1 192 ? -18.296 6.368 15.351 1.00 93.56 192 MET A CA 1
ATOM 1500 C C . MET A 1 192 ? -18.750 5.324 16.381 1.00 93.56 192 MET A C 1
ATOM 1502 O O . MET A 1 192 ? -18.197 5.252 17.476 1.00 93.56 192 MET A O 1
ATOM 1506 N N . GLN A 1 193 ? -19.723 4.471 16.038 1.00 92.19 193 GLN A N 1
ATOM 1507 C CA . GLN A 1 193 ? -20.157 3.380 16.922 1.00 92.19 193 GLN A CA 1
ATOM 1508 C C . GLN A 1 193 ? -19.036 2.369 17.180 1.00 92.19 193 GLN A C 1
ATOM 1510 O O . GLN A 1 193 ? -18.841 1.932 18.313 1.00 92.19 193 GLN A O 1
ATOM 1515 N N . MET A 1 194 ? -18.280 2.019 16.144 1.00 92.56 194 MET A N 1
ATOM 1516 C CA . MET A 1 194 ? -17.131 1.126 16.262 1.00 92.56 194 MET A CA 1
ATOM 1517 C C . MET A 1 194 ? -15.974 1.759 17.052 1.00 92.56 194 MET A C 1
ATOM 1519 O O . MET A 1 194 ? -15.305 1.066 17.822 1.00 92.56 194 MET A O 1
ATOM 1523 N N . ALA A 1 195 ? -15.760 3.071 16.909 1.00 93.06 195 ALA A N 1
ATOM 1524 C CA . ALA A 1 195 ? -14.823 3.841 17.726 1.00 93.06 195 ALA A CA 1
ATOM 1525 C C . ALA A 1 195 ? -15.227 3.797 19.201 1.00 93.06 195 ALA A C 1
ATOM 1527 O O . ALA A 1 195 ? -14.407 3.428 20.038 1.00 93.06 195 ALA A O 1
ATOM 1528 N N . SER A 1 196 ? -16.505 4.053 19.504 1.00 92.62 196 SER A N 1
ATOM 1529 C CA . SER A 1 196 ? -17.057 3.925 20.859 1.00 92.62 196 SER A CA 1
ATOM 1530 C C . SER A 1 196 ? -16.800 2.544 21.450 1.00 92.62 196 SER A C 1
ATOM 1532 O O . SER A 1 196 ? -16.249 2.432 22.540 1.00 92.62 196 SER A O 1
ATOM 1534 N N . TRP A 1 197 ? -17.118 1.484 20.709 1.00 91.88 197 TRP A N 1
ATOM 1535 C CA . TRP A 1 197 ? -16.885 0.121 21.180 1.00 91.88 197 TRP A CA 1
ATOM 1536 C C . TRP A 1 197 ? -15.405 -0.194 21.408 1.00 91.88 197 TRP A C 1
ATOM 1538 O O . TRP A 1 197 ? -15.064 -0.832 22.401 1.00 91.88 197 TRP A O 1
ATOM 1548 N N . SER A 1 198 ? -14.517 0.263 20.522 1.00 92.06 198 SER A N 1
ATOM 1549 C CA . SER A 1 198 ? -13.072 0.050 20.678 1.00 92.06 198 SER A CA 1
ATOM 1550 C C . SER A 1 198 ? -12.542 0.750 21.933 1.00 92.06 198 SER A C 1
ATOM 1552 O O . SER A 1 198 ? -11.746 0.170 22.670 1.00 92.06 198 SER A O 1
ATOM 1554 N N . MET A 1 199 ? -13.030 1.962 22.223 1.00 93.00 199 MET A N 1
ATOM 1555 C CA . MET A 1 199 ? -12.715 2.675 23.466 1.00 93.00 199 MET A CA 1
ATOM 1556 C C . MET A 1 199 ? -13.224 1.924 24.697 1.00 93.00 199 MET A C 1
ATOM 1558 O O . MET A 1 199 ? -12.481 1.776 25.667 1.00 93.00 199 MET A O 1
ATOM 1562 N N . ASP A 1 200 ? -14.443 1.384 24.648 1.00 92.75 200 ASP A N 1
ATOM 1563 C CA . ASP A 1 200 ? -14.989 0.578 25.741 1.00 92.75 200 ASP A CA 1
ATOM 1564 C C . ASP A 1 200 ? -14.152 -0.686 25.988 1.00 92.75 200 ASP A C 1
ATOM 1566 O O . ASP A 1 200 ? -13.881 -1.024 27.139 1.00 92.75 200 ASP A O 1
ATOM 1570 N N . GLN A 1 201 ? -13.671 -1.363 24.936 1.00 92.25 201 GLN A N 1
ATOM 1571 C CA . GLN A 1 201 ? -12.776 -2.518 25.093 1.00 92.25 201 GLN A CA 1
ATOM 1572 C C . GLN A 1 201 ? -11.455 -2.142 25.775 1.00 92.25 201 GLN A C 1
ATOM 1574 O O . GLN A 1 201 ? -11.002 -2.859 26.670 1.00 92.25 201 GLN A O 1
ATOM 1579 N N . LEU A 1 202 ? -10.851 -1.013 25.388 1.00 93.38 202 LEU A N 1
ATOM 1580 C CA . LEU A 1 202 ? -9.629 -0.507 26.022 1.00 93.38 202 LEU A CA 1
ATOM 1581 C C . LEU A 1 202 ? -9.871 -0.143 27.489 1.00 93.38 202 LEU A C 1
ATOM 1583 O O . LEU A 1 202 ? -9.060 -0.483 28.350 1.00 93.38 202 LEU A O 1
ATOM 1587 N N . ARG A 1 203 ? -11.007 0.491 27.792 1.00 93.31 203 ARG A N 1
ATOM 1588 C CA . ARG A 1 203 ? -11.391 0.849 29.159 1.00 93.31 203 ARG A CA 1
ATOM 1589 C C . ARG A 1 203 ? -11.625 -0.381 30.031 1.00 93.31 203 ARG A C 1
ATOM 1591 O O . ARG A 1 203 ? -11.103 -0.434 31.138 1.00 93.31 203 ARG A O 1
ATOM 1598 N N . ILE A 1 204 ? -12.348 -1.384 29.533 1.00 92.19 204 ILE A N 1
ATOM 1599 C CA . ILE A 1 204 ? -12.571 -2.649 30.248 1.00 92.19 204 ILE A CA 1
ATOM 1600 C C . ILE A 1 204 ? -11.234 -3.336 30.546 1.00 92.19 204 ILE A C 1
ATOM 1602 O O . ILE A 1 204 ? -11.026 -3.811 31.662 1.00 92.19 204 ILE A O 1
ATOM 1606 N N . ALA A 1 205 ? -10.310 -3.363 29.579 1.00 90.75 205 ALA A N 1
ATOM 1607 C CA . ALA A 1 205 ? -8.970 -3.905 29.794 1.00 90.75 205 ALA A CA 1
ATOM 1608 C C . ALA A 1 205 ? -8.198 -3.105 30.858 1.00 90.75 205 ALA A C 1
ATOM 1610 O O . ALA A 1 205 ? -7.570 -3.690 31.739 1.00 90.75 205 ALA A O 1
ATOM 1611 N N . ASN A 1 206 ? -8.291 -1.773 30.820 1.00 89.94 206 ASN A N 1
ATOM 1612 C CA . ASN A 1 206 ? -7.656 -0.888 31.794 1.00 89.94 206 ASN A CA 1
ATOM 1613 C C . ASN A 1 206 ? -8.196 -1.122 33.215 1.00 89.94 206 ASN A C 1
ATOM 1615 O O . ASN A 1 206 ? -7.423 -1.266 34.160 1.00 89.94 206 ASN A O 1
ATOM 1619 N N . ASP A 1 207 ? -9.517 -1.200 33.369 1.00 89.94 207 ASP A N 1
ATOM 1620 C CA . ASP A 1 207 ? -10.169 -1.407 34.663 1.00 89.94 207 ASP A CA 1
ATOM 1621 C C . ASP A 1 207 ? -9.877 -2.806 35.226 1.00 89.94 207 ASP A C 1
ATOM 1623 O O . ASP A 1 207 ? -9.618 -2.949 36.422 1.00 89.94 207 ASP A O 1
ATOM 1627 N N . TRP A 1 208 ? -9.813 -3.828 34.365 1.00 86.94 208 TRP A N 1
ATOM 1628 C CA . TRP A 1 208 ? -9.374 -5.167 34.761 1.00 86.94 208 TRP A CA 1
ATOM 1629 C C . TRP A 1 208 ? -7.926 -5.176 35.267 1.00 86.94 208 TRP A C 1
ATOM 1631 O O . TRP A 1 208 ? -7.656 -5.762 36.314 1.00 86.94 208 TRP A O 1
ATOM 1641 N N . LEU A 1 209 ? -7.005 -4.487 34.580 1.00 85.50 209 LEU A N 1
ATOM 1642 C CA . LEU A 1 209 ? -5.604 -4.380 35.007 1.00 85.50 209 LEU A CA 1
ATOM 1643 C C . LEU A 1 209 ? -5.451 -3.627 36.332 1.00 85.50 209 LEU A C 1
ATOM 1645 O O . LEU A 1 209 ? -4.672 -4.051 37.181 1.00 85.50 209 LEU A O 1
ATOM 1649 N N . LYS A 1 210 ? -6.208 -2.543 36.547 1.00 84.38 210 LYS A N 1
ATOM 1650 C CA . LYS A 1 210 ? -6.208 -1.804 37.826 1.00 84.38 210 LYS A CA 1
ATOM 1651 C C . LYS A 1 210 ? -6.685 -2.658 39.002 1.00 84.38 210 LYS A C 1
ATOM 1653 O O . LYS A 1 210 ? -6.274 -2.411 40.131 1.00 84.38 210 LYS A O 1
ATOM 1658 N N . GLY A 1 211 ? -7.563 -3.628 38.746 1.00 81.31 211 GLY A N 1
ATOM 1659 C CA . GLY A 1 211 ? -8.065 -4.561 39.753 1.00 81.31 211 GLY A CA 1
ATOM 1660 C C . GLY A 1 211 ? -7.082 -5.670 40.139 1.00 81.31 211 GLY A C 1
ATOM 1661 O O . GLY A 1 211 ? -7.347 -6.397 41.095 1.00 81.31 211 GLY A O 1
ATOM 1662 N N . GLN A 1 212 ? -5.963 -5.825 39.424 1.00 78.25 212 GLN A N 1
ATOM 1663 C CA . GLN A 1 212 ? -4.960 -6.841 39.737 1.00 78.25 212 GLN A CA 1
ATOM 1664 C C . GLN A 1 212 ? -3.924 -6.341 40.740 1.00 78.25 212 GLN A C 1
ATOM 1666 O O . GLN A 1 212 ? -3.420 -5.223 40.651 1.00 78.25 212 GLN A O 1
ATOM 1671 N N . ALA A 1 213 ? -3.571 -7.207 41.690 1.00 62.34 213 ALA A N 1
ATOM 1672 C CA . ALA A 1 213 ? -2.508 -6.939 42.644 1.00 62.34 213 ALA A CA 1
ATOM 1673 C C . ALA A 1 213 ? -1.133 -7.279 42.041 1.00 62.34 213 ALA A C 1
ATOM 1675 O O . ALA A 1 213 ? -0.904 -8.403 41.596 1.00 62.34 213 ALA A O 1
ATOM 1676 N N . GLY A 1 214 ? -0.201 -6.324 42.101 1.00 64.19 214 GLY A N 1
ATOM 1677 C CA . GLY A 1 214 ? 1.206 -6.527 41.745 1.00 64.19 214 GLY A CA 1
ATOM 1678 C C . GLY A 1 214 ? 1.545 -6.277 40.269 1.00 64.19 214 GLY A C 1
ATOM 1679 O O . GLY A 1 214 ? 0.733 -5.740 39.513 1.00 64.19 214 GLY A O 1
ATOM 1680 N N . PRO A 1 215 ? 2.780 -6.604 39.851 1.00 64.06 215 PRO A N 1
ATOM 1681 C CA . PRO A 1 215 ? 3.230 -6.345 38.497 1.00 64.06 215 PRO A CA 1
ATOM 1682 C C . PRO A 1 215 ? 2.553 -7.230 37.455 1.00 64.06 215 PRO A C 1
ATOM 1684 O O . PRO A 1 215 ? 2.789 -8.436 37.387 1.00 64.06 215 PRO A O 1
ATOM 1687 N N . VAL A 1 216 ? 1.760 -6.608 36.586 1.00 69.06 216 VAL A N 1
ATOM 1688 C CA . VAL A 1 216 ? 1.050 -7.284 35.502 1.00 69.06 216 VAL A CA 1
ATOM 1689 C C . VAL A 1 216 ? 1.835 -7.167 34.203 1.00 69.06 216 VAL A C 1
ATOM 1691 O O . VAL A 1 216 ? 2.135 -6.065 33.737 1.00 69.06 216 VAL A O 1
ATOM 1694 N N . ARG A 1 217 ? 2.153 -8.315 33.597 1.00 72.94 217 ARG A N 1
ATOM 1695 C CA . ARG A 1 217 ? 2.634 -8.372 32.213 1.00 72.94 217 ARG A CA 1
ATOM 1696 C C . ARG A 1 217 ? 1.434 -8.314 31.264 1.00 72.94 217 ARG A C 1
ATOM 1698 O O . ARG A 1 217 ? 0.465 -9.028 31.511 1.00 72.94 217 ARG A O 1
ATOM 1705 N N . PRO A 1 218 ? 1.503 -7.543 30.164 1.00 77.94 218 PRO A N 1
ATOM 1706 C CA . PRO A 1 218 ? 0.425 -7.517 29.185 1.00 77.94 218 PRO A CA 1
ATOM 1707 C C . PRO A 1 218 ? 0.248 -8.907 28.567 1.00 77.94 218 PRO A C 1
ATOM 1709 O O . PRO A 1 218 ? 1.202 -9.487 28.029 1.00 77.94 218 PRO A O 1
ATOM 1712 N N . ASP A 1 219 ? -0.974 -9.425 28.648 1.00 83.31 219 ASP A N 1
ATOM 1713 C CA . ASP A 1 219 ? -1.386 -10.662 27.996 1.00 83.31 219 ASP A CA 1
ATOM 1714 C C . ASP A 1 219 ? -1.536 -10.466 26.474 1.00 83.31 219 ASP A C 1
ATOM 1716 O O . ASP A 1 219 ? -1.406 -9.356 25.947 1.00 83.31 219 ASP A O 1
ATOM 1720 N N . ALA A 1 220 ? -1.763 -11.560 25.739 1.00 85.00 220 ALA A N 1
ATOM 1721 C CA . ALA A 1 220 ? -1.907 -11.510 24.281 1.00 85.00 220 ALA A CA 1
ATOM 1722 C C . ALA A 1 220 ? -3.061 -10.584 23.857 1.00 85.00 220 ALA A C 1
ATOM 1724 O O . ALA A 1 220 ? -2.882 -9.737 22.987 1.00 85.00 220 ALA A O 1
ATOM 1725 N N . ARG A 1 221 ? -4.195 -10.655 24.565 1.00 86.44 221 ARG A N 1
ATOM 1726 C CA . ARG A 1 221 ? -5.385 -9.848 24.281 1.00 86.44 221 ARG A CA 1
ATOM 1727 C C . ARG A 1 221 ? -5.127 -8.348 24.424 1.00 86.44 221 ARG A C 1
ATOM 1729 O O . ARG A 1 221 ? -5.550 -7.578 23.567 1.00 86.44 221 ARG A O 1
ATOM 1736 N N . THR A 1 222 ? -4.433 -7.919 25.477 1.00 87.75 222 THR A N 1
ATOM 1737 C CA . THR A 1 222 ? -4.102 -6.498 25.674 1.00 87.75 222 THR A CA 1
ATOM 1738 C C . THR A 1 222 ? -3.160 -5.994 24.581 1.00 87.75 222 THR A C 1
ATOM 1740 O O . THR A 1 222 ? -3.316 -4.873 24.098 1.00 87.75 222 THR A O 1
ATOM 1743 N N . LYS A 1 223 ? -2.202 -6.823 24.145 1.00 88.75 223 LYS A N 1
ATOM 1744 C CA . LYS A 1 223 ? -1.308 -6.481 23.028 1.00 88.75 223 LYS A CA 1
ATOM 1745 C C . LYS A 1 223 ? -2.066 -6.354 21.709 1.00 88.75 223 LYS A C 1
ATOM 1747 O O . LYS A 1 223 ? -1.836 -5.383 20.992 1.00 88.75 223 LYS A O 1
ATOM 1752 N N . ASP A 1 224 ? -2.976 -7.283 21.423 1.00 89.88 224 ASP A N 1
ATOM 1753 C CA . ASP A 1 224 ? -3.824 -7.235 20.230 1.00 89.88 224 ASP A CA 1
ATOM 1754 C C . ASP A 1 224 ? -4.704 -5.978 20.226 1.00 89.88 224 ASP A C 1
ATOM 1756 O O . ASP A 1 224 ? -4.733 -5.262 19.230 1.00 89.88 224 ASP A O 1
ATOM 1760 N N . LEU A 1 225 ? -5.331 -5.636 21.359 1.00 90.75 225 LEU A N 1
ATOM 1761 C CA . LEU A 1 225 ? -6.132 -4.412 21.496 1.00 90.75 225 LEU A CA 1
ATOM 1762 C C . LEU A 1 225 ? -5.316 -3.143 21.223 1.00 90.75 225 LEU A C 1
ATOM 1764 O O . LEU A 1 225 ? -5.780 -2.259 20.507 1.00 90.75 225 LEU A O 1
ATOM 1768 N N . LEU A 1 226 ? -4.101 -3.047 21.769 1.00 91.38 226 LEU A N 1
ATOM 1769 C CA . LEU A 1 226 ? -3.220 -1.897 21.546 1.00 91.38 226 LEU A CA 1
ATOM 1770 C C . LEU A 1 226 ? -2.759 -1.799 20.085 1.00 91.38 226 LEU A C 1
ATOM 1772 O O . LEU A 1 226 ? -2.719 -0.698 19.531 1.00 91.38 226 LEU A O 1
ATOM 1776 N N . ARG A 1 227 ? -2.427 -2.933 19.452 1.00 90.94 227 ARG A N 1
ATOM 1777 C CA . ARG A 1 227 ? -2.058 -2.987 18.029 1.00 90.94 227 ARG A CA 1
ATOM 1778 C C . ARG A 1 227 ? -3.227 -2.540 17.154 1.00 90.94 227 ARG A C 1
ATOM 1780 O O . ARG A 1 227 ? -3.066 -1.652 16.318 1.00 90.94 227 ARG A O 1
ATOM 1787 N N . ASP A 1 228 ? -4.397 -3.129 17.368 1.00 93.00 228 ASP A N 1
ATOM 1788 C CA . ASP A 1 228 ? -5.584 -2.881 16.559 1.00 93.00 228 ASP A CA 1
ATOM 1789 C C . ASP A 1 228 ? -6.059 -1.424 16.738 1.00 93.00 228 ASP A C 1
ATOM 1791 O O . ASP A 1 228 ? -6.367 -0.747 15.753 1.00 93.00 228 ASP A O 1
ATOM 1795 N N . ALA A 1 229 ? -5.997 -0.880 17.960 1.00 93.62 229 ALA A N 1
ATOM 1796 C CA . ALA A 1 229 ? -6.289 0.528 18.230 1.00 93.62 229 ALA A CA 1
ATOM 1797 C C . ALA A 1 229 ? -5.329 1.487 17.508 1.00 93.62 229 ALA A C 1
ATOM 1799 O O . ALA A 1 229 ? -5.777 2.500 16.971 1.00 93.62 229 ALA A O 1
ATOM 1800 N N . ALA A 1 230 ? -4.030 1.171 17.435 1.00 92.38 230 ALA A N 1
ATOM 1801 C CA . ALA A 1 230 ? -3.062 1.997 16.711 1.00 92.38 230 ALA A CA 1
ATOM 1802 C C . ALA A 1 230 ? -3.390 2.078 15.211 1.00 92.38 230 ALA A C 1
ATOM 1804 O O . ALA A 1 230 ? -3.430 3.162 14.628 1.00 92.38 230 ALA A O 1
ATOM 1805 N N . VAL A 1 231 ? -3.700 0.934 14.594 1.00 93.06 231 VAL A N 1
ATOM 1806 C CA . VAL A 1 231 ? -4.082 0.855 13.177 1.00 93.06 231 VAL A CA 1
ATOM 1807 C C . VAL A 1 231 ? -5.390 1.605 12.930 1.00 93.06 231 VAL A C 1
ATOM 1809 O O . VAL A 1 231 ? -5.473 2.396 11.988 1.00 93.06 231 VAL A O 1
ATOM 1812 N N . PHE A 1 232 ? -6.393 1.406 13.786 1.00 94.75 232 PHE A N 1
ATOM 1813 C CA . PHE A 1 232 ? -7.689 2.068 13.669 1.00 94.75 232 PHE A CA 1
ATOM 1814 C C . PHE A 1 232 ? -7.582 3.589 13.814 1.00 94.75 232 PHE A C 1
ATOM 1816 O O . PHE A 1 232 ? -8.103 4.329 12.980 1.00 94.75 232 PHE A O 1
ATOM 1823 N N . MET A 1 233 ? -6.829 4.062 14.802 1.00 94.44 233 MET A N 1
ATOM 1824 C CA . MET A 1 233 ? -6.559 5.481 15.003 1.00 94.44 233 MET A CA 1
ATOM 1825 C C . MET A 1 233 ? -5.876 6.123 13.791 1.00 94.44 233 MET A C 1
ATOM 1827 O O . MET A 1 233 ? -6.254 7.220 13.381 1.00 94.44 233 MET A O 1
ATOM 1831 N N . ASP A 1 234 ? -4.893 5.449 13.192 1.00 92.00 234 ASP A N 1
ATOM 1832 C CA . ASP A 1 234 ? -4.243 5.947 11.980 1.00 92.00 234 ASP A CA 1
ATOM 1833 C C . ASP A 1 234 ? -5.240 6.073 10.814 1.00 92.00 234 ASP A C 1
ATOM 1835 O O . ASP A 1 234 ? -5.131 7.006 10.019 1.00 92.00 234 ASP A O 1
ATOM 1839 N N . MET A 1 235 ? -6.228 5.169 10.707 1.00 92.81 235 MET A N 1
ATOM 1840 C CA . MET A 1 235 ? -7.273 5.284 9.681 1.00 92.81 235 MET A CA 1
ATOM 1841 C C . MET A 1 235 ? -8.139 6.512 9.955 1.00 92.81 235 MET A C 1
ATOM 1843 O O . MET A 1 235 ? -8.293 7.340 9.064 1.00 92.81 235 MET A O 1
ATOM 1847 N N . LEU A 1 236 ? -8.614 6.679 11.195 1.00 93.12 236 LEU A N 1
ATOM 1848 C CA . LEU A 1 236 ? -9.435 7.824 11.610 1.00 93.12 236 LEU A CA 1
ATOM 1849 C C . LEU A 1 236 ? -8.738 9.165 11.333 1.00 93.12 236 LEU A C 1
ATOM 1851 O O . LEU A 1 236 ? -9.348 10.081 10.780 1.00 93.12 236 LEU A O 1
ATOM 1855 N N . LYS A 1 237 ? -7.438 9.271 11.646 1.00 91.56 237 LYS A N 1
ATOM 1856 C CA . LYS A 1 237 ? -6.628 10.465 11.351 1.00 91.56 237 LYS A CA 1
ATOM 1857 C C . LYS A 1 237 ? -6.552 10.737 9.848 1.00 91.56 237 LYS A C 1
ATOM 1859 O O . LYS A 1 237 ? -6.782 11.867 9.423 1.00 91.56 237 LYS A O 1
ATOM 1864 N N . ASN A 1 238 ? -6.279 9.711 9.040 1.00 89.38 238 ASN A N 1
ATOM 1865 C CA . ASN A 1 238 ? -6.166 9.859 7.584 1.00 89.38 238 ASN A CA 1
ATOM 1866 C C . ASN A 1 238 ? -7.511 10.186 6.911 1.00 89.38 238 ASN A C 1
ATOM 1868 O O . ASN A 1 238 ? -7.515 10.766 5.827 1.00 89.38 238 ASN A O 1
ATOM 1872 N N . THR A 1 239 ? -8.637 9.870 7.558 1.00 88.31 239 THR A N 1
ATOM 1873 C CA . THR A 1 239 ? -9.994 10.205 7.098 1.00 88.31 239 THR A CA 1
ATOM 1874 C C . THR A 1 239 ? -10.575 11.461 7.756 1.00 88.31 239 THR A C 1
ATOM 1876 O O . THR A 1 239 ? -11.773 11.710 7.637 1.00 88.31 239 THR A O 1
ATOM 1879 N N . ASN A 1 240 ? -9.752 12.255 8.451 1.00 88.62 240 ASN A N 1
ATOM 1880 C CA . ASN A 1 240 ? -10.144 13.502 9.119 1.00 88.62 240 ASN A CA 1
ATOM 1881 C C . ASN A 1 240 ? -11.209 13.345 10.233 1.00 88.62 240 ASN A C 1
ATOM 1883 O O . ASN A 1 240 ? -11.929 14.290 10.548 1.00 88.62 240 ASN A O 1
ATOM 1887 N N . MET A 1 241 ? -11.294 12.167 10.860 1.00 90.56 241 MET A N 1
ATOM 1888 C CA . MET A 1 241 ? -12.105 11.901 12.059 1.00 90.56 241 MET A CA 1
ATOM 1889 C C . MET A 1 241 ? -11.254 12.103 13.318 1.00 90.56 241 MET A C 1
ATOM 1891 O O . MET A 1 241 ? -10.924 11.166 14.047 1.00 90.56 241 MET A O 1
ATOM 1895 N N . LEU A 1 242 ? -10.797 13.345 13.507 1.00 91.19 242 LEU A N 1
ATOM 1896 C CA . LEU A 1 242 ? -9.797 13.683 14.523 1.00 91.19 242 LEU A CA 1
ATOM 1897 C C . LEU A 1 242 ? -10.331 13.531 15.951 1.00 91.19 242 LEU A C 1
ATOM 1899 O O . LEU A 1 242 ? -9.597 13.052 16.807 1.00 91.19 242 LEU A O 1
ATOM 1903 N N . GLY A 1 243 ? -11.602 13.863 16.196 1.00 90.25 243 GLY A N 1
ATOM 1904 C CA . GLY A 1 243 ? -12.202 13.741 17.527 1.00 90.25 243 GLY A CA 1
ATOM 1905 C C . GLY A 1 243 ? -12.236 12.292 18.015 1.00 90.25 243 GLY A C 1
ATOM 1906 O O . GLY A 1 243 ? -11.796 11.989 19.120 1.00 90.25 243 GLY A O 1
ATOM 1907 N N . GLU A 1 244 ? -12.682 11.366 17.166 1.00 91.69 244 GLU A N 1
ATOM 1908 C CA . GLU A 1 244 ? -12.695 9.935 17.473 1.00 91.69 244 GLU A CA 1
ATOM 1909 C C . GLU A 1 244 ? -11.276 9.379 17.631 1.00 91.69 244 GLU A C 1
ATO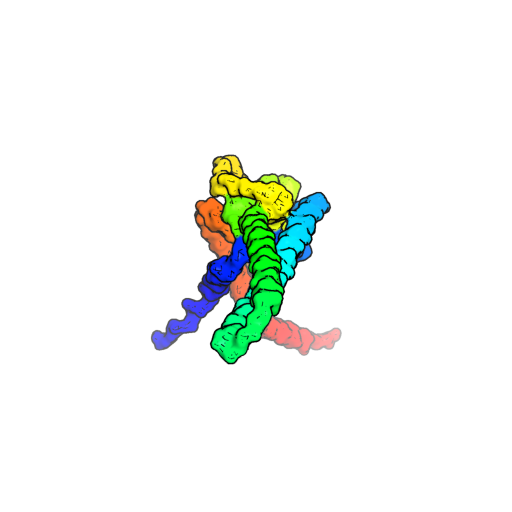M 1911 O O . GLU A 1 244 ? -11.029 8.552 18.510 1.00 91.69 244 GLU A O 1
ATOM 1916 N N . ALA A 1 245 ? -10.329 9.848 16.812 1.00 92.56 245 ALA A N 1
ATOM 1917 C CA . ALA A 1 245 ? -8.929 9.457 16.930 1.00 92.56 245 ALA A CA 1
ATOM 1918 C C . ALA A 1 245 ? -8.300 9.919 18.255 1.00 92.56 245 ALA A C 1
ATOM 1920 O O . ALA A 1 245 ? -7.531 9.170 18.854 1.00 92.56 245 ALA A O 1
ATOM 1921 N N . GLU A 1 246 ? -8.613 11.133 18.713 1.00 92.62 246 GLU A N 1
ATOM 1922 C CA . GLU A 1 246 ? -8.123 11.686 19.980 1.00 92.62 246 GLU A CA 1
ATOM 1923 C C . GLU A 1 246 ? -8.681 10.931 21.186 1.00 92.62 246 GLU A C 1
ATOM 1925 O O . GLU A 1 246 ? -7.922 10.574 22.086 1.00 92.62 246 GLU A O 1
ATOM 1930 N N . LEU A 1 247 ? -9.980 10.630 21.192 1.00 91.69 247 LEU A N 1
ATOM 1931 C CA . LEU A 1 247 ? -10.592 9.856 22.273 1.00 91.69 247 LEU A CA 1
ATOM 1932 C C . LEU A 1 247 ? -10.021 8.430 22.339 1.00 91.69 247 LEU A C 1
ATOM 1934 O O . LEU A 1 247 ? -9.720 7.925 23.423 1.00 91.69 247 LEU A O 1
ATOM 1938 N N . LEU A 1 248 ? -9.795 7.798 21.182 1.00 93.06 248 LEU A N 1
ATOM 1939 C CA . LEU A 1 248 ? -9.159 6.483 21.123 1.00 93.06 248 LEU A CA 1
ATOM 1940 C C . LEU A 1 248 ? -7.702 6.535 21.612 1.00 93.06 248 LEU A C 1
ATOM 1942 O O . LEU A 1 248 ? -7.283 5.649 22.357 1.00 93.06 248 LEU A O 1
ATOM 1946 N N . GLN A 1 249 ? -6.949 7.582 21.253 1.00 93.25 249 GLN A N 1
ATOM 1947 C CA . GLN A 1 249 ? -5.588 7.803 21.754 1.00 93.25 249 GLN A CA 1
ATOM 1948 C C . GLN A 1 249 ? -5.568 7.929 23.281 1.00 93.25 249 GLN A C 1
ATOM 1950 O O . GLN A 1 249 ? -4.739 7.292 23.923 1.00 93.25 249 GLN A O 1
ATOM 1955 N N . GLN A 1 250 ? -6.492 8.695 23.870 1.00 92.25 250 GLN A N 1
ATOM 1956 C CA . GLN A 1 250 ? -6.583 8.850 25.326 1.00 92.25 250 GLN A CA 1
ATOM 1957 C C . GLN A 1 250 ? -6.795 7.499 26.025 1.00 92.25 250 GLN A C 1
ATOM 1959 O O . GLN A 1 250 ? -6.083 7.179 26.974 1.00 92.25 250 GLN A O 1
ATOM 1964 N N . ALA A 1 251 ? -7.709 6.665 25.517 1.00 91.19 251 ALA A N 1
ATOM 1965 C CA . ALA A 1 251 ? -7.952 5.333 26.072 1.00 91.19 251 ALA A CA 1
ATOM 1966 C C . ALA A 1 251 ? -6.724 4.406 25.956 1.00 91.19 251 ALA A C 1
ATOM 1968 O O . ALA A 1 251 ? -6.425 3.641 26.878 1.00 91.19 251 ALA A O 1
ATOM 1969 N N . VAL A 1 252 ? -5.988 4.486 24.840 1.00 92.69 252 VAL A N 1
ATOM 1970 C CA . VAL A 1 252 ? -4.719 3.763 24.648 1.00 92.69 252 VAL A CA 1
ATOM 1971 C C . VAL A 1 252 ? -3.663 4.233 25.650 1.00 92.69 252 VAL A C 1
ATOM 1973 O O . VAL A 1 252 ? -3.020 3.398 26.288 1.00 92.69 252 VAL A O 1
ATOM 1976 N N . ASP A 1 253 ? -3.502 5.544 25.815 1.00 91.19 253 ASP A N 1
ATOM 1977 C CA . ASP A 1 253 ? -2.504 6.137 26.709 1.00 91.19 253 ASP A CA 1
ATOM 1978 C C . ASP A 1 253 ? -2.775 5.768 28.172 1.00 91.19 253 ASP A C 1
ATOM 1980 O O . ASP A 1 253 ? -1.847 5.430 28.909 1.00 91.19 253 ASP A O 1
ATOM 1984 N N . GLU A 1 254 ? -4.042 5.758 28.592 1.00 89.38 254 GLU A N 1
ATOM 1985 C CA . GLU A 1 254 ? -4.435 5.307 29.928 1.00 89.38 254 GLU A CA 1
ATOM 1986 C C . GLU A 1 254 ? -4.081 3.838 30.173 1.00 89.38 254 GLU A C 1
ATOM 1988 O O . GLU A 1 254 ? -3.507 3.502 31.212 1.00 89.38 254 GLU A O 1
ATOM 1993 N N . LEU A 1 255 ? -4.402 2.961 29.219 1.00 89.00 255 LEU A N 1
ATOM 1994 C CA . LEU A 1 255 ? -4.099 1.535 29.310 1.00 89.00 255 LEU A CA 1
ATOM 1995 C C . LEU A 1 255 ? -2.584 1.290 29.364 1.00 89.00 255 LEU A C 1
ATOM 1997 O O . LEU A 1 255 ? -2.098 0.529 30.205 1.00 89.00 255 LEU A O 1
ATOM 2001 N N . GLN A 1 256 ? -1.822 1.970 28.506 1.00 88.56 256 GLN A N 1
ATOM 2002 C CA . GLN A 1 256 ? -0.363 1.903 28.520 1.00 88.56 256 GLN A CA 1
ATOM 2003 C C . GLN A 1 256 ? 0.210 2.428 29.839 1.00 88.56 256 GLN A C 1
ATOM 2005 O O . GLN A 1 256 ? 1.091 1.788 30.410 1.00 88.56 256 GLN A O 1
ATOM 2010 N N . ALA A 1 257 ? -0.293 3.547 30.366 1.00 86.75 257 ALA A N 1
ATOM 2011 C CA . ALA A 1 257 ? 0.155 4.092 31.644 1.00 86.75 257 ALA A CA 1
ATOM 2012 C C . ALA A 1 257 ? -0.072 3.107 32.802 1.00 86.75 257 ALA A C 1
ATOM 2014 O O . ALA A 1 257 ? 0.804 2.957 33.656 1.00 86.75 257 ALA A O 1
ATOM 2015 N N . THR A 1 258 ? -1.204 2.399 32.815 1.00 85.38 258 THR A N 1
ATOM 2016 C CA . THR A 1 258 ? -1.474 1.339 33.797 1.00 85.38 258 THR A CA 1
ATOM 2017 C C . THR A 1 258 ? -0.473 0.191 33.675 1.00 85.38 258 THR A C 1
ATOM 2019 O O . THR A 1 258 ? 0.114 -0.199 34.683 1.00 85.38 258 THR A O 1
ATOM 2022 N N . LEU A 1 259 ? -0.192 -0.281 32.454 1.00 84.19 259 LEU A N 1
ATOM 2023 C CA . LEU A 1 259 ? 0.821 -1.317 32.199 1.00 84.19 259 LEU A CA 1
ATOM 2024 C C . LEU A 1 259 ? 2.233 -0.894 32.633 1.00 84.19 259 LEU A C 1
ATOM 2026 O O . LEU A 1 259 ? 3.003 -1.707 33.143 1.00 84.19 259 LEU A O 1
ATOM 2030 N N . TRP A 1 260 ? 2.592 0.378 32.447 1.00 79.81 260 TRP A N 1
ATOM 2031 C CA . TRP A 1 260 ? 3.881 0.911 32.895 1.00 79.81 260 TRP A CA 1
ATOM 2032 C C . TRP A 1 260 ? 3.982 0.977 34.418 1.00 79.81 260 TRP A C 1
ATOM 2034 O O . TRP A 1 260 ? 5.017 0.615 34.977 1.00 79.81 260 TRP A O 1
ATOM 2044 N N . ARG A 1 261 ? 2.912 1.404 35.101 1.00 73.75 261 ARG A N 1
ATOM 2045 C CA . ARG A 1 261 ? 2.859 1.439 36.572 1.00 73.75 261 ARG A CA 1
ATOM 2046 C C . ARG A 1 261 ? 2.925 0.040 37.172 1.00 73.75 261 ARG A C 1
ATOM 2048 O O . ARG A 1 261 ? 3.608 -0.152 38.172 1.00 73.75 261 ARG A O 1
ATOM 2055 N N . SER A 1 262 ? 2.274 -0.936 36.543 1.00 64.00 262 SER A N 1
ATOM 2056 C CA . SER A 1 262 ? 2.378 -2.331 36.957 1.00 64.00 262 SER A CA 1
ATOM 2057 C C . SER A 1 262 ? 3.736 -2.945 36.581 1.00 64.00 262 SER A C 1
ATOM 2059 O O . SER A 1 262 ? 4.216 -3.817 37.280 1.00 64.00 262 SER A O 1
ATOM 2061 N N . GLY A 1 263 ? 4.415 -2.502 35.523 1.00 54.12 263 GLY A N 1
ATOM 2062 C CA . GLY A 1 263 ? 5.693 -3.079 35.072 1.00 54.12 263 GLY A CA 1
ATOM 2063 C C . GLY A 1 263 ? 6.981 -2.436 35.615 1.00 54.12 263 GLY A C 1
ATOM 2064 O O . GLY A 1 263 ? 8.068 -2.898 35.266 1.00 54.12 263 GLY A O 1
ATOM 2065 N N . GLY A 1 264 ? 6.899 -1.360 36.405 1.00 51.09 264 GLY A N 1
ATOM 2066 C CA . GLY A 1 264 ? 8.059 -0.566 36.835 1.00 51.09 264 GLY A CA 1
ATOM 2067 C C . GLY A 1 264 ? 8.986 -1.244 37.866 1.00 51.09 264 GLY A C 1
ATOM 2068 O O . GLY A 1 264 ? 8.599 -2.221 38.509 1.00 51.09 264 GLY A O 1
ATOM 2069 N N . PRO A 1 265 ? 10.209 -0.714 38.085 1.00 48.47 265 PRO A N 1
ATOM 2070 C CA . PRO A 1 265 ? 11.176 -1.258 39.050 1.00 48.47 265 PRO A CA 1
ATOM 2071 C C . PRO A 1 265 ? 10.651 -1.305 40.497 1.00 48.47 265 PRO A C 1
ATOM 2073 O O . PRO A 1 265 ? 11.052 -2.186 41.252 1.00 48.47 265 PRO A O 1
ATOM 2076 N N . GLU A 1 266 ? 9.711 -0.429 40.869 1.00 44.53 266 GLU A N 1
ATOM 2077 C CA . GLU A 1 266 ? 8.999 -0.497 42.156 1.00 44.53 266 GLU A CA 1
ATOM 2078 C C . GLU A 1 266 ? 8.039 -1.692 42.248 1.00 44.53 266 GLU A C 1
ATOM 2080 O O . GLU A 1 266 ? 7.913 -2.309 43.297 1.00 44.53 266 GLU A O 1
ATOM 2085 N N . ALA A 1 267 ? 7.392 -2.094 41.154 1.00 47.03 267 ALA A N 1
ATOM 2086 C CA . ALA A 1 267 ? 6.535 -3.277 41.164 1.00 47.03 267 ALA A CA 1
ATOM 2087 C C . ALA A 1 267 ? 7.368 -4.575 41.199 1.00 47.03 267 ALA A C 1
ATOM 2089 O O . ALA A 1 267 ? 6.971 -5.556 41.828 1.00 47.03 267 ALA A O 1
ATOM 2090 N N . ALA A 1 268 ? 8.568 -4.561 40.602 1.00 44.53 268 ALA A N 1
ATOM 2091 C CA . ALA A 1 268 ? 9.549 -5.641 40.725 1.00 44.53 268 ALA A CA 1
ATOM 2092 C C . ALA A 1 268 ? 10.152 -5.743 42.140 1.00 44.53 268 ALA A C 1
ATOM 2094 O O . ALA A 1 268 ? 10.355 -6.856 42.633 1.00 44.53 268 ALA A O 1
ATOM 2095 N N . SER A 1 269 ? 10.405 -4.615 42.818 1.00 49.16 269 SER A N 1
ATOM 2096 C CA . SER A 1 269 ? 10.866 -4.606 44.216 1.00 49.16 269 SER A CA 1
ATOM 2097 C C . SER A 1 269 ? 9.777 -5.073 45.193 1.00 49.16 269 SER A C 1
ATOM 2099 O O . SER A 1 269 ? 10.071 -5.811 46.129 1.00 49.16 269 SER A O 1
ATOM 2101 N N . VAL A 1 270 ? 8.506 -4.743 44.937 1.00 53.97 270 VAL A N 1
ATOM 2102 C CA . VAL A 1 270 ? 7.363 -5.234 45.729 1.00 53.97 270 VAL A CA 1
ATOM 2103 C C . VAL A 1 270 ? 7.116 -6.729 45.503 1.00 53.97 270 VAL A C 1
ATOM 2105 O O . VAL A 1 270 ? 6.892 -7.456 46.468 1.00 53.97 270 VAL A O 1
ATOM 2108 N N . ALA A 1 271 ? 7.217 -7.225 44.265 1.00 51.75 271 ALA A N 1
ATOM 2109 C CA . ALA A 1 271 ? 7.105 -8.660 43.986 1.00 51.75 271 ALA A CA 1
ATOM 2110 C C . ALA A 1 271 ? 8.241 -9.467 44.633 1.00 51.75 271 ALA A C 1
ATOM 2112 O O . ALA A 1 271 ? 7.992 -10.505 45.240 1.00 51.75 271 ALA A O 1
ATOM 2113 N N . THR A 1 272 ? 9.479 -8.967 44.575 1.00 53.06 272 THR A N 1
ATOM 2114 C CA . THR A 1 272 ? 10.621 -9.623 45.236 1.00 53.06 272 THR A CA 1
ATOM 2115 C C . THR A 1 272 ? 10.534 -9.564 46.763 1.00 53.06 272 THR A C 1
ATOM 2117 O O . THR A 1 272 ? 10.901 -10.539 47.418 1.00 53.06 272 THR A O 1
ATOM 2120 N N . ALA A 1 273 ? 10.001 -8.484 47.343 1.00 54.06 273 ALA A N 1
ATOM 2121 C CA . ALA A 1 273 ? 9.740 -8.397 48.780 1.00 54.06 273 ALA A CA 1
ATOM 2122 C C . ALA A 1 273 ? 8.640 -9.379 49.226 1.00 54.06 273 ALA A C 1
ATOM 2124 O O . ALA A 1 273 ? 8.828 -10.112 50.195 1.00 54.06 273 ALA A O 1
ATOM 2125 N N . ALA A 1 274 ? 7.537 -9.468 48.476 1.00 55.50 274 ALA A N 1
ATOM 2126 C CA . ALA A 1 274 ? 6.447 -10.405 48.753 1.00 55.50 274 ALA A CA 1
ATOM 2127 C C . ALA A 1 274 ? 6.893 -11.875 48.636 1.00 55.50 274 ALA A C 1
ATOM 2129 O O . ALA A 1 274 ? 6.505 -12.719 49.446 1.00 55.50 274 ALA A O 1
ATOM 2130 N N . GLU A 1 275 ? 7.754 -12.191 47.667 1.00 55.34 275 GLU A N 1
ATOM 2131 C CA . GLU A 1 275 ? 8.305 -13.537 47.489 1.00 55.34 275 GLU A CA 1
ATOM 2132 C C . GLU A 1 275 ? 9.310 -13.908 48.600 1.00 55.34 275 GLU A C 1
ATOM 2134 O O . GLU A 1 275 ? 9.369 -15.061 49.035 1.00 55.34 275 GLU A O 1
ATOM 2139 N N . GLN A 1 276 ? 10.064 -12.936 49.124 1.00 57.22 276 GLN A N 1
ATOM 2140 C CA . GLN A 1 276 ? 10.947 -13.139 50.278 1.00 57.22 276 GLN A CA 1
ATOM 2141 C C . GLN A 1 276 ? 10.180 -13.313 51.595 1.00 57.22 276 GLN A C 1
ATOM 2143 O O . GLN A 1 276 ? 10.568 -14.162 52.402 1.00 57.22 276 GLN A O 1
ATOM 2148 N N . ASP A 1 277 ? 9.098 -12.565 51.810 1.00 56.44 277 ASP A N 1
ATOM 2149 C CA . ASP A 1 277 ? 8.250 -12.715 53.000 1.00 56.44 277 ASP A CA 1
ATOM 2150 C C . ASP A 1 277 ? 7.475 -14.038 52.993 1.00 56.44 277 ASP A C 1
ATOM 2152 O O . ASP A 1 277 ? 7.416 -14.720 54.017 1.00 56.44 277 ASP A O 1
ATOM 2156 N N . SER A 1 278 ? 6.998 -14.482 51.827 1.00 56.12 278 SER A N 1
ATOM 2157 C CA . SER A 1 278 ? 6.349 -15.794 51.672 1.00 56.12 278 SER A CA 1
ATOM 2158 C C . SER A 1 278 ? 7.301 -16.946 52.032 1.00 56.12 278 SER A C 1
ATOM 2160 O O . SER A 1 278 ? 6.944 -17.849 52.787 1.00 56.12 278 SER A O 1
ATOM 2162 N N . ARG A 1 279 ? 8.567 -16.870 51.594 1.00 57.34 279 ARG A N 1
ATOM 2163 C CA . ARG A 1 279 ? 9.603 -17.866 51.934 1.00 57.34 279 ARG A CA 1
ATOM 2164 C C . ARG A 1 279 ? 10.058 -17.807 53.396 1.00 57.34 279 ARG A C 1
ATOM 2166 O O . ARG A 1 279 ? 10.580 -18.798 53.909 1.00 57.34 279 ARG A O 1
ATOM 2173 N N . LYS A 1 280 ? 9.905 -16.669 54.082 1.00 56.50 280 LYS A N 1
ATOM 2174 C CA . LYS A 1 280 ? 10.159 -16.566 55.531 1.00 56.50 280 LYS A CA 1
ATOM 2175 C C . LYS A 1 280 ? 9.028 -17.192 56.346 1.00 56.50 280 LYS A C 1
ATOM 2177 O O . LYS A 1 280 ? 9.324 -17.876 57.321 1.00 56.50 280 LYS A O 1
ATOM 2182 N N . LEU A 1 281 ? 7.777 -17.014 55.925 1.00 56.56 281 LEU A N 1
ATOM 2183 C CA . LEU A 1 281 ? 6.599 -17.616 56.562 1.00 56.56 281 LEU A CA 1
ATOM 2184 C C . LEU A 1 281 ? 6.601 -19.152 56.455 1.00 56.56 281 LEU A C 1
ATOM 2186 O O . LEU A 1 281 ? 6.336 -19.833 57.445 1.00 56.56 281 LEU A O 1
ATOM 2190 N N . GLU A 1 282 ? 7.009 -19.709 55.311 1.00 54.56 282 GLU A N 1
ATOM 2191 C CA . GLU A 1 282 ? 7.178 -21.165 55.148 1.00 54.56 282 GLU A CA 1
ATOM 2192 C C . GLU A 1 282 ? 8.298 -21.744 56.028 1.00 54.56 282 GLU A C 1
ATOM 2194 O O . GLU A 1 282 ? 8.199 -22.870 56.506 1.00 54.56 282 GLU A O 1
ATOM 2199 N N . ARG A 1 283 ? 9.354 -20.969 56.306 1.00 57.12 283 ARG A N 1
ATOM 2200 C CA . ARG A 1 283 ? 10.455 -21.389 57.195 1.00 57.12 283 ARG A CA 1
ATOM 2201 C C . ARG A 1 283 ? 10.147 -21.231 58.686 1.00 57.12 283 ARG A C 1
ATOM 2203 O O . ARG A 1 283 ? 10.899 -21.751 59.504 1.00 57.12 283 ARG A O 1
ATOM 2210 N N . GLN A 1 284 ? 9.080 -20.515 59.041 1.00 53.84 284 GLN A N 1
ATOM 2211 C CA . GLN A 1 284 ? 8.648 -20.291 60.427 1.00 53.84 284 GLN A CA 1
ATOM 2212 C C . GLN A 1 284 ? 7.489 -21.193 60.864 1.00 53.84 284 GLN A C 1
ATOM 2214 O O . GLN A 1 284 ? 7.037 -21.075 61.999 1.00 53.84 284 GLN A O 1
ATOM 2219 N N . SER A 1 285 ? 7.040 -22.114 60.009 1.00 52.56 285 SER A N 1
ATOM 2220 C CA . SER A 1 285 ? 6.107 -23.175 60.393 1.00 52.56 285 SER A CA 1
ATOM 2221 C C . SER A 1 285 ? 6.893 -24.453 60.717 1.00 52.56 285 SER A C 1
ATOM 2223 O O . SER A 1 285 ? 7.131 -25.255 59.813 1.00 52.56 285 SER A O 1
ATOM 2225 N N . PRO A 1 286 ? 7.363 -24.664 61.964 1.00 44.56 286 PRO A N 1
ATOM 2226 C CA . PRO A 1 286 ? 7.908 -25.952 62.351 1.00 44.56 286 PRO A CA 1
ATOM 2227 C C . PRO A 1 286 ? 6.763 -26.966 62.358 1.00 44.56 286 PRO A C 1
ATOM 2229 O O . PRO A 1 286 ? 5.756 -26.791 63.043 1.00 44.56 286 PRO A O 1
ATOM 2232 N N . SER A 1 287 ? 6.939 -28.017 61.567 1.00 54.69 287 SER A N 1
ATOM 2233 C CA . SER A 1 287 ? 6.182 -29.261 61.636 1.00 54.69 287 SER A CA 1
ATOM 2234 C C . SER A 1 287 ? 6.040 -29.714 63.093 1.00 54.69 287 SER A C 1
ATOM 2236 O O . SER A 1 287 ? 7.046 -30.025 63.737 1.00 54.69 287 SER A O 1
ATOM 2238 N N . GLN A 1 288 ? 4.800 -29.701 63.589 1.00 44.03 288 GLN A N 1
ATOM 2239 C CA . GLN A 1 288 ? 4.373 -30.511 64.729 1.00 44.03 288 GLN A CA 1
ATOM 2240 C C . GLN A 1 288 ? 4.079 -31.933 64.262 1.00 44.03 288 GLN A C 1
ATOM 2242 O O . GLN A 1 288 ? 3.564 -32.077 63.129 1.00 44.03 288 GLN A O 1
#

Foldseek 3Di:
DDDDDDDPDPVCVVVVVVVVVVVDFLLNVLLVLLPDDPLQQPPDDPVLVVLSVVLNVLSVVLVVVLVVLVVQLVVLVVQLVVLVVLLVVVVVVCVVDVDDCVSNVVSVVSNVVSVVSNVVSVVVSVVSVVLSVLLGHDLLLLVQLLLQCLVCLVPGHHFSSSSSSSSSSCCRPVSDDSPPLADDPVSVVSSLVVLVVLLVVLVVLLVVLVPDPFADDDDPVNVSSLVSLVSSLVSCVSSVVPVSSVSSVVSSVSSVVSNPVRHDPVSVVVVVVVVVVVVVVVVPDPDD

Secondary structure (DSSP, 8-state):
--------STHHHHHHHHHHTTTS-HHHHHHHHHS--TTTTTT--HHHHHHHHHHHHHHHHHHHHHHHHHHHHHHHHHHHHHHHHHHHHHHHHHHHS---HHHHHHHHHHHHHHHHHHHHHHHHHHHHHHHHHHHS--HHHHHHHHHHHHHHTTT----HHHHHHHHHHHHHHH-------S--HHHHHHHHHHHHHHHHHHHHHHHHHHTS-S-PPPPHHHHHHHHHHHHHHHHHHHTT-HHHHHHHHHHHHHHHHHHHHHHSHHHHHHHHHHHHHHHHHHHT----

Organism: NCBI:txid44415

pLDDT: mean 82.33, std 18.33, range [27.12, 97.06]

Radius of gyration: 30.51 Å; chains: 1; bounding box: 70×53×110 Å